Protein AF-A0A938SVJ6-F1 (afdb_monomer)

Foldseek 3Di:
DFDAFPQPRPHTFDDKDWDQDPVGIDITGHQLVSCVVVPNDNCVRVVPPPPVVVVLVVLVVVVVVVDPCDDFQAQPPPRQTVVNCSVVVDDDDPSSCVSCVVVVQSSCCSVVVHPDDPDDDWPCRVVLVVLVVVLVVLVVVLVVCVVVVVVVVNVVSVVVSVVSVVVNVVSVVPTD

Nearest PDB structures (foldseek):
  8wtc-assembly2_D  TM=4.624E-01  e=1.403E-06  Bacillus subtilis subsp. subtilis str. 168

Secondary structure (DSSP, 8-state):
--PBPTTTSSSB--EEEEEEETTEEEEEEE-HHHHHHTT--HHHHTT----HHHHHHHHHHHHHTT-------B-TTT--BHHHHHHH----SHHHHHHTHHHHHHHHHHHHSSSS--S---TTHHHHHHHHHHHHHHHHHHHHHHHTT-HHHHHHHHHHHHHHHHHHHHHHHS--

Solvent-accessible surface area (backbone atoms only — not comparable to full-atom values): 10546 Å² total; per-residue (Å²): 133,88,55,60,6,74,74,75,72,78,48,63,40,74,46,79,48,73,51,75,56,102,88,46,80,49,72,49,41,22,23,59,68,54,36,39,76,72,67,44,58,60,58,76,63,68,68,53,72,76,56,61,66,64,54,46,54,55,52,52,54,63,53,53,78,72,51,73,86,70,70,86,57,50,25,92,90,76,61,54,35,58,66,54,29,69,74,68,72,51,81,89,52,81,62,35,60,65,70,41,38,72,63,50,50,55,53,39,26,71,75,68,76,38,90,64,91,84,69,94,70,64,93,55,48,67,60,48,52,52,39,53,53,50,43,52,55,41,53,54,50,30,54,50,24,53,74,68,68,36,54,70,58,25,50,55,38,50,53,53,38,52,54,44,52,51,55,44,52,61,57,64,74,72,72,130

Mean predicted aligned error: 14.33 Å

Radius of gyration: 25.49 Å; Cα contacts (8 Å, |Δi|>4): 161; chains: 1; bounding box: 59×53×58 Å

pLDDT: mean 84.44, std 12.8, range [38.5, 98.12]

Sequence (176 aa):
MREICEGCGAREASLRFTEVDGRGRRSALLCADCGIARGVPSAELRGERLDTRALWSEIVRRLADDRQADEALACPDCGLTFADFEASRRLGCPRCYQTFMGDMTRLLREYHGGDSHRGKMPRNFGRRIDLRRRIVGVKERIQLAVGEERFEEAARLRDEMRDLEQALARLAEGGE

Structure (mmCIF, N/CA/C/O backbone):
data_AF-A0A938SVJ6-F1
#
_entry.id   AF-A0A938SVJ6-F1
#
loop_
_atom_site.group_PDB
_atom_site.id
_atom_site.type_symbol
_atom_site.label_atom_id
_atom_site.label_alt_id
_atom_site.label_comp_id
_atom_site.label_asym_id
_atom_site.label_entity_id
_atom_site.label_seq_id
_atom_site.pdbx_PDB_ins_code
_atom_site.Cartn_x
_atom_site.Cartn_y
_atom_site.Cartn_z
_atom_site.occupancy
_atom_site.B_iso_or_equiv
_atom_site.auth_seq_id
_atom_site.auth_comp_id
_atom_site.auth_asym_id
_atom_site.auth_atom_id
_atom_site.pdbx_PDB_model_num
ATOM 1 N N . MET A 1 1 ? 22.511 29.490 -13.294 1.00 52.59 1 MET A N 1
ATOM 2 C CA . MET A 1 1 ? 23.822 29.168 -13.893 1.00 52.59 1 MET A CA 1
ATOM 3 C C . MET A 1 1 ? 23.605 27.902 -14.705 1.00 52.59 1 MET A C 1
ATOM 5 O O . MET A 1 1 ? 23.151 26.934 -14.116 1.00 52.59 1 MET A O 1
ATOM 9 N N . ARG A 1 2 ? 23.741 27.946 -16.037 1.00 63.84 2 ARG A N 1
ATOM 10 C CA . ARG A 1 2 ? 23.524 26.761 -16.887 1.00 63.84 2 ARG A CA 1
ATOM 11 C C . ARG A 1 2 ? 24.795 25.922 -16.846 1.00 63.84 2 ARG A C 1
ATOM 13 O O . ARG A 1 2 ? 25.838 26.397 -17.288 1.00 63.84 2 ARG A O 1
ATOM 20 N N . GLU A 1 3 ? 24.730 24.743 -16.241 1.00 85.56 3 GLU A N 1
ATOM 21 C CA . GLU A 1 3 ? 25.879 23.840 -16.150 1.00 85.56 3 GLU A CA 1
ATOM 22 C C . GLU A 1 3 ? 26.056 23.122 -17.496 1.00 85.56 3 GLU A C 1
ATOM 24 O O . GLU A 1 3 ? 25.100 22.595 -18.063 1.00 85.56 3 GLU A O 1
ATOM 29 N N . ILE A 1 4 ? 27.269 23.142 -18.051 1.00 94.69 4 ILE A N 1
ATOM 30 C CA . ILE A 1 4 ? 27.583 22.507 -19.338 1.00 94.69 4 ILE A CA 1
ATOM 31 C C . ILE A 1 4 ? 27.920 21.031 -19.111 1.00 94.69 4 ILE A C 1
ATOM 33 O O . ILE A 1 4 ? 28.561 20.666 -18.131 1.00 94.69 4 ILE A O 1
ATOM 37 N N . CYS A 1 5 ? 27.496 20.175 -20.037 1.00 94.19 5 CYS A N 1
ATOM 38 C CA . CYS A 1 5 ? 27.769 18.745 -20.023 1.00 94.19 5 CYS A CA 1
ATOM 39 C C . CYS A 1 5 ? 29.280 18.455 -20.055 1.00 94.19 5 CYS A C 1
ATOM 41 O O . CYS A 1 5 ? 29.942 18.716 -21.057 1.00 94.19 5 CYS A O 1
ATOM 43 N N . GLU A 1 6 ? 29.796 17.768 -19.039 1.00 94.06 6 GLU A N 1
ATOM 44 C CA . GLU A 1 6 ? 31.209 17.380 -18.900 1.00 94.06 6 GLU A CA 1
ATOM 45 C C . GLU A 1 6 ? 31.631 16.263 -19.872 1.00 94.06 6 GLU A C 1
ATOM 47 O O . GLU A 1 6 ? 32.814 16.004 -20.066 1.00 94.06 6 GLU A O 1
ATOM 52 N N . GLY A 1 7 ? 30.668 15.586 -20.509 1.00 90.75 7 GLY A N 1
ATOM 53 C CA . GLY A 1 7 ? 30.937 14.572 -21.533 1.00 90.75 7 GLY A CA 1
ATOM 54 C C . GLY A 1 7 ? 31.259 15.131 -22.923 1.00 90.75 7 GLY A C 1
ATOM 55 O O . GLY A 1 7 ? 32.115 14.578 -23.605 1.00 90.75 7 GLY A O 1
ATOM 56 N N . CYS A 1 8 ? 30.572 16.193 -23.361 1.00 93.19 8 CYS A N 1
ATOM 57 C CA . CYS A 1 8 ? 30.723 16.758 -24.709 1.00 93.19 8 CYS A CA 1
ATOM 58 C C . CYS A 1 8 ? 31.155 18.228 -24.732 1.00 93.19 8 CYS A C 1
ATOM 60 O O . CYS A 1 8 ? 31.493 18.727 -25.799 1.00 93.19 8 CYS A O 1
ATOM 62 N N . GLY A 1 9 ? 31.087 18.942 -23.605 1.00 90.88 9 GLY A N 1
ATOM 63 C CA . GLY A 1 9 ? 31.461 20.354 -23.489 1.00 90.88 9 GLY A CA 1
ATOM 64 C C . GLY A 1 9 ? 30.585 21.343 -24.270 1.00 90.88 9 GLY A C 1
ATOM 65 O O . GLY A 1 9 ? 30.876 22.532 -24.256 1.00 90.88 9 GLY A O 1
ATOM 66 N N . ALA A 1 10 ? 29.536 20.880 -24.959 1.00 90.81 10 ALA A N 1
ATOM 67 C CA . ALA A 1 10 ? 28.789 21.693 -25.925 1.00 90.81 10 ALA A CA 1
ATOM 68 C C . ALA A 1 10 ? 27.312 21.913 -25.563 1.00 90.81 10 ALA A C 1
ATOM 70 O O . ALA A 1 10 ? 26.736 22.939 -25.915 1.00 90.81 10 ALA A O 1
ATOM 71 N N . ARG A 1 11 ? 26.677 20.947 -24.887 1.00 91.88 11 ARG A N 1
ATOM 72 C CA . ARG A 1 11 ? 25.249 20.988 -24.524 1.00 91.88 11 ARG A CA 1
ATOM 73 C C . ARG A 1 11 ? 25.068 21.282 -23.040 1.00 91.88 11 ARG A C 1
ATOM 75 O O . ARG A 1 11 ? 25.944 20.970 -22.240 1.00 91.88 11 ARG A O 1
ATOM 82 N N . GLU A 1 12 ? 23.917 21.832 -22.674 1.00 92.31 12 GLU A N 1
ATOM 83 C CA . GLU A 1 12 ? 23.518 21.989 -21.273 1.00 92.31 12 GLU A CA 1
ATOM 84 C C . GLU A 1 12 ? 23.330 20.611 -20.615 1.00 92.31 12 GLU A C 1
ATOM 86 O O . GLU A 1 12 ? 22.825 19.668 -21.235 1.00 92.31 12 GLU A O 1
ATOM 91 N N . ALA A 1 13 ? 23.803 20.470 -19.378 1.00 91.06 13 ALA A N 1
ATOM 92 C CA . ALA A 1 13 ? 23.642 19.253 -18.601 1.00 91.06 13 ALA A CA 1
ATOM 93 C C . ALA A 1 13 ? 22.184 19.103 -18.150 1.00 91.06 13 ALA A C 1
ATOM 95 O O . ALA A 1 13 ? 21.571 20.044 -17.654 1.00 91.06 13 ALA A O 1
ATOM 96 N N . SER A 1 14 ? 21.636 17.899 -18.306 1.00 87.88 14 SER A N 1
ATOM 97 C CA . SER A 1 14 ? 20.252 17.570 -17.942 1.00 87.88 14 SER A CA 1
ATOM 98 C C . SER A 1 14 ? 20.161 16.516 -16.839 1.00 87.88 14 SER A C 1
ATOM 100 O O . SER A 1 14 ? 19.088 16.303 -16.284 1.00 87.88 14 SER A O 1
ATOM 102 N N . LEU A 1 15 ? 21.268 15.835 -16.527 1.00 86.94 15 LEU A N 1
ATOM 103 C CA . LEU A 1 15 ? 21.326 14.787 -15.515 1.00 86.94 15 LEU A CA 1
ATOM 104 C C . LEU A 1 15 ? 22.667 14.796 -14.765 1.00 86.94 15 LEU A C 1
ATOM 106 O O . LEU A 1 15 ? 23.705 15.183 -15.306 1.00 86.94 15 LEU A O 1
ATOM 110 N N . ARG A 1 16 ? 22.659 14.289 -13.528 1.00 89.38 16 ARG A N 1
ATOM 111 C CA . ARG A 1 16 ? 23.872 13.944 -12.776 1.00 89.38 16 ARG A CA 1
ATOM 112 C C . ARG A 1 16 ? 24.084 12.436 -12.849 1.00 89.38 16 ARG A C 1
ATOM 114 O O . ARG A 1 16 ? 23.312 11.673 -12.278 1.00 89.38 16 ARG A O 1
ATOM 121 N N . PHE A 1 17 ? 25.143 12.010 -13.520 1.00 88.62 17 PHE A N 1
ATOM 122 C CA . PHE A 1 17 ? 25.545 10.612 -13.615 1.00 88.62 17 PHE A CA 1
ATOM 123 C C . PHE A 1 17 ? 26.501 10.270 -12.474 1.00 88.62 17 PHE A C 1
ATOM 125 O O . PHE A 1 17 ? 27.426 11.027 -12.195 1.00 88.62 17 PHE A O 1
ATOM 132 N N . THR A 1 18 ? 26.278 9.150 -11.790 1.00 89.38 18 THR A N 1
ATOM 133 C CA . THR A 1 18 ? 27.172 8.656 -10.736 1.00 89.38 18 THR A CA 1
ATOM 134 C C . THR A 1 18 ? 27.587 7.231 -11.057 1.00 89.38 18 THR A C 1
ATOM 136 O O . THR A 1 18 ? 26.743 6.343 -11.093 1.00 89.38 18 THR A O 1
ATOM 139 N N . GLU A 1 19 ? 28.888 7.008 -11.192 1.00 85.38 19 GLU A N 1
ATOM 140 C CA . GLU A 1 19 ? 29.483 5.684 -11.308 1.00 85.38 19 GLU A CA 1
ATOM 141 C C . GLU A 1 19 ? 30.029 5.257 -9.939 1.00 85.38 19 GLU A C 1
ATOM 143 O O . GLU A 1 19 ? 30.757 6.011 -9.285 1.00 85.38 19 GLU A O 1
ATOM 148 N N . VAL A 1 20 ? 29.637 4.067 -9.484 1.00 87.81 20 VAL A N 1
ATOM 149 C CA . VAL A 1 20 ? 30.152 3.447 -8.259 1.00 87.81 20 VAL A CA 1
ATOM 150 C C . VAL A 1 20 ? 30.880 2.180 -8.674 1.00 87.81 20 VAL A C 1
ATOM 152 O O . VAL A 1 20 ? 30.248 1.211 -9.085 1.00 87.81 20 VAL A O 1
ATOM 155 N N . ASP A 1 21 ? 32.204 2.201 -8.579 1.00 81.38 21 ASP A N 1
ATOM 156 C CA . ASP A 1 21 ? 33.049 1.029 -8.783 1.00 81.38 21 ASP A CA 1
ATOM 157 C C . ASP A 1 21 ? 33.708 0.618 -7.454 1.00 81.38 21 ASP A C 1
ATOM 159 O O . ASP A 1 21 ? 33.564 1.286 -6.426 1.00 81.38 21 ASP A O 1
ATOM 163 N N . GLY A 1 22 ? 34.448 -0.494 -7.451 1.00 71.00 22 GLY A N 1
ATOM 164 C CA . GLY A 1 22 ? 35.166 -0.966 -6.260 1.00 71.00 22 GLY A CA 1
ATOM 165 C C . GLY A 1 22 ? 36.247 -0.005 -5.733 1.00 71.00 22 GLY A C 1
ATOM 166 O O . GLY A 1 22 ? 36.863 -0.307 -4.715 1.00 71.00 22 GLY A O 1
ATOM 167 N N . ARG A 1 23 ? 36.504 1.125 -6.409 1.00 71.69 23 ARG A N 1
ATOM 168 C CA . ARG A 1 23 ? 37.509 2.139 -6.052 1.00 71.69 23 ARG A CA 1
ATOM 169 C C . ARG A 1 23 ? 36.885 3.451 -5.571 1.00 71.69 23 ARG A C 1
ATOM 171 O O . ARG A 1 23 ? 37.617 4.305 -5.074 1.00 71.69 23 ARG A O 1
ATOM 178 N N . GLY A 1 24 ? 35.567 3.624 -5.677 1.00 80.75 24 GLY A N 1
ATOM 179 C CA . GLY A 1 24 ? 34.856 4.768 -5.114 1.00 80.75 24 GLY A CA 1
ATOM 180 C C . GLY A 1 24 ? 33.686 5.259 -5.962 1.00 80.75 24 GLY A C 1
ATOM 181 O O . GLY A 1 24 ? 33.250 4.628 -6.922 1.00 80.75 24 GLY A O 1
ATOM 182 N N . ARG A 1 25 ? 33.150 6.420 -5.571 1.00 88.12 25 ARG A N 1
ATOM 183 C CA . ARG A 1 25 ? 32.019 7.078 -6.234 1.00 88.12 25 ARG A CA 1
ATOM 184 C C . ARG A 1 25 ? 32.517 8.277 -7.035 1.00 88.12 25 ARG A C 1
ATOM 186 O O . ARG A 1 25 ? 33.013 9.235 -6.447 1.00 88.12 25 ARG A O 1
ATOM 193 N N . ARG A 1 26 ? 32.335 8.261 -8.356 1.00 87.31 26 ARG A N 1
ATOM 194 C CA . ARG A 1 26 ? 32.613 9.402 -9.246 1.00 87.31 26 ARG A CA 1
ATOM 195 C C . ARG A 1 26 ? 31.303 9.934 -9.805 1.00 87.31 26 ARG A C 1
ATOM 197 O O . ARG A 1 26 ? 30.438 9.148 -10.177 1.00 87.31 26 ARG A O 1
ATOM 204 N N . SER A 1 27 ? 31.134 11.253 -9.855 1.00 90.44 27 SER A N 1
ATOM 205 C CA . SER A 1 27 ? 29.940 11.861 -10.455 1.00 90.44 27 SER A CA 1
ATOM 206 C C . SER A 1 27 ? 30.300 12.892 -11.514 1.00 90.44 27 SER A C 1
ATOM 208 O O . SER A 1 27 ? 31.341 13.531 -11.399 1.00 90.44 27 SER A O 1
ATOM 210 N N . ALA A 1 28 ? 29.447 13.005 -12.532 1.00 91.19 28 ALA A N 1
ATOM 211 C CA . ALA A 1 28 ? 29.587 13.929 -13.649 1.00 91.19 28 ALA A CA 1
ATOM 212 C C . ALA A 1 28 ? 28.222 14.497 -14.073 1.00 91.19 28 ALA A C 1
ATOM 214 O O . ALA A 1 28 ? 27.193 13.829 -13.939 1.00 91.19 28 ALA A O 1
ATOM 215 N N . LEU A 1 29 ? 28.204 15.712 -14.607 1.00 93.50 29 LEU A N 1
ATOM 216 C CA . LEU A 1 29 ? 27.034 16.372 -15.182 1.00 93.50 29 LEU A CA 1
ATOM 217 C C . LEU A 1 29 ? 26.986 16.114 -16.687 1.00 93.50 29 LEU A C 1
ATOM 219 O O . LEU A 1 29 ? 27.896 16.494 -17.421 1.00 93.50 29 LEU A O 1
ATOM 223 N N . LEU A 1 30 ? 25.930 15.457 -17.167 1.00 92.50 30 LEU A N 1
ATOM 224 C CA . LEU A 1 30 ? 25.820 15.021 -18.560 1.00 92.50 30 LEU A CA 1
ATOM 225 C C . LEU A 1 30 ? 24.532 15.532 -19.215 1.00 92.50 30 LEU A C 1
ATOM 227 O O . LEU A 1 30 ? 23.505 15.714 -18.566 1.00 92.50 30 LEU A O 1
ATOM 231 N N . CYS A 1 31 ? 24.579 15.737 -20.530 1.00 91.94 31 CYS A N 1
ATOM 232 C CA . CYS A 1 31 ? 23.380 15.854 -21.360 1.00 91.94 31 CYS A CA 1
ATOM 233 C C . CYS A 1 31 ? 22.783 14.463 -21.632 1.00 91.94 31 CYS A C 1
ATOM 235 O O . CYS A 1 31 ? 23.490 13.457 -21.513 1.00 91.94 31 CYS A O 1
ATOM 237 N N . ALA A 1 32 ? 21.516 14.408 -22.052 1.00 88.44 32 ALA A N 1
ATOM 238 C CA . ALA A 1 32 ? 20.808 13.160 -22.347 1.00 88.44 32 ALA A CA 1
ATOM 239 C C . ALA A 1 32 ? 21.605 12.214 -23.270 1.00 88.44 32 ALA A C 1
ATOM 241 O O . ALA A 1 32 ? 21.805 11.054 -22.919 1.00 88.44 32 ALA A O 1
ATOM 242 N N . ASP A 1 33 ? 22.160 12.709 -24.382 1.00 89.38 33 ASP A N 1
ATOM 243 C CA . ASP A 1 33 ? 22.928 11.876 -25.325 1.00 89.38 33 ASP A CA 1
ATOM 244 C C . ASP A 1 33 ? 24.176 11.255 -24.686 1.00 89.38 33 ASP A C 1
ATOM 246 O O . ASP A 1 33 ? 24.479 10.081 -24.889 1.00 89.38 33 ASP A O 1
ATOM 250 N N . CYS A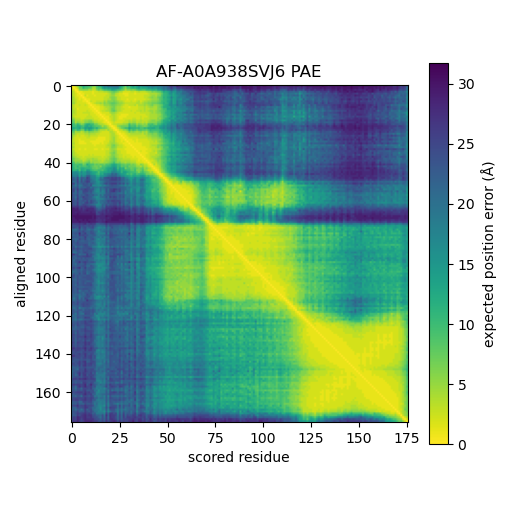 1 34 ? 24.905 12.039 -23.884 1.00 91.31 34 CYS A N 1
ATOM 251 C CA . CYS A 1 34 ? 26.093 11.553 -23.186 1.00 91.31 34 CYS A CA 1
ATOM 252 C C . CYS A 1 34 ? 25.738 10.583 -22.054 1.00 91.31 34 CYS A C 1
ATOM 254 O O . CYS A 1 34 ? 26.543 9.706 -21.747 1.00 91.31 34 CYS A O 1
ATOM 256 N N . GLY A 1 35 ? 24.557 10.728 -21.444 1.00 89.69 35 GLY A N 1
ATOM 257 C CA . GLY A 1 35 ? 24.004 9.749 -20.510 1.00 89.69 35 GLY A CA 1
ATOM 258 C C . GLY A 1 35 ? 23.696 8.421 -21.205 1.00 89.69 35 GLY A C 1
ATOM 259 O O . GLY A 1 35 ? 24.151 7.378 -20.742 1.00 89.69 35 GLY A O 1
ATOM 260 N N . ILE A 1 36 ? 23.018 8.458 -22.358 1.00 87.31 36 ILE A N 1
ATOM 261 C CA . ILE A 1 36 ? 22.694 7.262 -23.157 1.00 87.31 36 ILE A CA 1
ATOM 262 C C . ILE A 1 36 ? 23.967 6.544 -23.611 1.00 87.31 36 ILE A C 1
ATOM 264 O O . ILE A 1 36 ? 24.083 5.332 -23.449 1.00 87.31 36 ILE A O 1
ATOM 268 N N . ALA A 1 37 ? 24.958 7.287 -24.112 1.00 87.75 37 ALA A N 1
ATOM 269 C CA . ALA A 1 37 ? 26.248 6.721 -24.511 1.00 87.75 37 ALA A CA 1
ATOM 270 C C . ALA A 1 37 ? 27.000 6.050 -23.345 1.00 87.75 37 ALA A C 1
ATOM 272 O O . ALA A 1 37 ? 27.804 5.149 -23.568 1.00 87.75 37 ALA A O 1
ATOM 273 N N . ARG A 1 38 ? 26.728 6.466 -22.100 1.00 85.56 38 ARG A N 1
ATOM 274 C CA . ARG A 1 38 ? 27.253 5.860 -20.866 1.00 85.56 38 ARG A CA 1
ATOM 275 C C . ARG A 1 38 ? 26.338 4.784 -20.267 1.00 85.56 38 ARG A C 1
ATOM 277 O O . ARG A 1 38 ? 26.568 4.353 -19.142 1.00 85.56 38 ARG A O 1
ATOM 284 N N . GLY A 1 39 ? 25.331 4.333 -21.014 1.00 82.25 39 GLY A N 1
ATOM 285 C CA . GLY A 1 39 ? 24.468 3.215 -20.638 1.00 82.25 39 GLY A CA 1
ATOM 286 C C . GLY A 1 39 ? 23.236 3.594 -19.819 1.00 82.25 39 GLY A C 1
ATOM 287 O O . GLY A 1 39 ? 22.549 2.698 -19.336 1.00 82.25 39 GLY A O 1
ATOM 288 N N . VAL A 1 40 ? 22.919 4.885 -19.665 1.00 80.12 40 VAL A N 1
ATOM 289 C CA . VAL A 1 40 ? 21.643 5.283 -19.056 1.00 80.12 40 VAL A CA 1
ATOM 290 C C . VAL A 1 40 ? 20.503 4.966 -20.036 1.00 80.12 40 VAL A C 1
ATOM 292 O O . VAL A 1 40 ? 20.540 5.442 -21.177 1.00 80.12 40 VAL A O 1
ATOM 295 N N . PRO A 1 41 ? 19.479 4.188 -19.637 1.00 77.06 41 PRO A N 1
ATOM 296 C CA . PRO A 1 41 ? 18.368 3.853 -20.517 1.00 77.06 41 PRO A CA 1
ATOM 297 C C . PRO A 1 41 ? 17.675 5.105 -21.061 1.00 77.06 41 PRO A C 1
ATOM 299 O O . PRO A 1 41 ? 17.282 6.001 -20.316 1.00 77.06 41 PRO A O 1
ATOM 302 N N . SER A 1 42 ? 17.476 5.160 -22.380 1.00 68.88 42 SER A N 1
ATOM 303 C CA . SER A 1 42 ? 16.894 6.345 -23.026 1.00 68.88 42 SER A CA 1
ATOM 304 C C . SER A 1 42 ? 15.477 6.691 -22.540 1.00 68.88 42 SER A C 1
ATOM 306 O O . SER A 1 42 ? 15.119 7.868 -22.524 1.00 68.88 42 SER A O 1
ATOM 308 N N . ALA A 1 43 ? 14.717 5.695 -22.069 1.00 64.12 43 ALA A N 1
ATOM 309 C CA . ALA A 1 43 ? 13.395 5.871 -21.468 1.00 64.12 43 ALA A CA 1
ATOM 310 C C . ALA A 1 43 ? 13.437 6.712 -20.177 1.00 64.12 43 ALA A C 1
ATOM 312 O O . ALA A 1 43 ? 12.553 7.532 -19.945 1.00 64.12 43 ALA A O 1
ATOM 313 N N . GLU A 1 44 ? 14.492 6.571 -19.368 1.00 60.12 44 GLU A N 1
ATOM 314 C CA . GLU A 1 44 ? 14.669 7.348 -18.134 1.00 60.12 44 GLU A CA 1
ATOM 315 C C . GLU A 1 44 ? 15.043 8.810 -18.422 1.00 60.12 44 GLU A C 1
ATOM 317 O O . GLU A 1 44 ? 14.733 9.701 -17.635 1.00 60.12 44 GLU A O 1
ATOM 322 N N .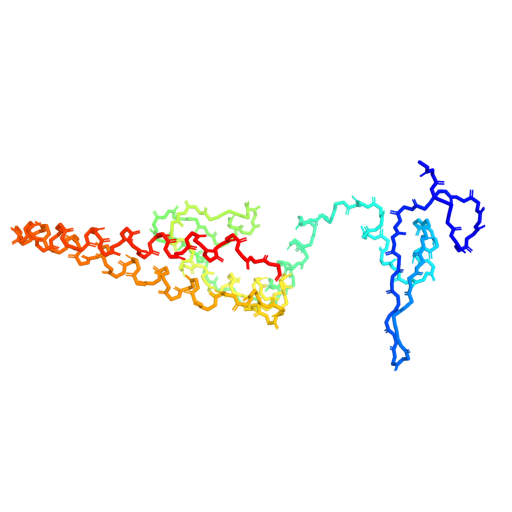 LEU A 1 45 ? 15.685 9.072 -19.567 1.00 63.03 45 LEU A N 1
ATOM 323 C CA . LEU A 1 45 ? 16.234 10.387 -19.916 1.00 63.03 45 LEU A CA 1
ATOM 324 C C . LEU A 1 45 ? 15.329 11.238 -20.795 1.00 63.03 45 LEU A C 1
ATOM 326 O O . LEU A 1 45 ? 15.368 12.463 -20.699 1.00 63.03 45 LEU A O 1
ATOM 330 N N . ARG A 1 46 ? 14.515 10.613 -21.649 1.00 59.34 46 ARG A N 1
ATOM 331 C CA . ARG A 1 46 ? 13.573 11.337 -22.512 1.00 59.34 46 ARG A CA 1
ATOM 332 C C . ARG A 1 46 ? 12.276 11.715 -21.805 1.00 59.34 46 ARG A C 1
ATOM 334 O O . ARG A 1 46 ? 11.427 12.359 -22.414 1.00 59.34 46 ARG A O 1
ATOM 341 N N . GLY A 1 47 ? 12.110 11.326 -20.536 1.00 54.97 47 GLY A N 1
ATOM 342 C CA . GLY A 1 47 ? 10.851 11.518 -19.816 1.00 54.97 47 GLY A CA 1
ATOM 343 C C . GLY A 1 47 ? 9.671 10.878 -20.550 1.00 54.97 47 GLY A C 1
ATOM 344 O O . GLY A 1 47 ? 8.525 11.283 -20.346 1.00 54.97 47 GLY A O 1
ATOM 345 N N . GLU A 1 48 ? 9.955 9.912 -21.432 1.00 54.31 48 GLU A N 1
ATOM 346 C CA . GLU A 1 48 ? 8.946 9.118 -22.106 1.00 54.31 48 GLU A CA 1
ATOM 347 C C . GLU A 1 48 ? 8.197 8.402 -20.995 1.00 54.31 48 GLU A C 1
ATOM 349 O O . GLU A 1 48 ? 8.742 7.554 -20.286 1.00 54.31 48 GLU A O 1
ATOM 354 N N . ARG A 1 49 ? 6.951 8.827 -20.771 1.00 52.94 49 ARG A N 1
ATOM 355 C CA . ARG A 1 49 ? 6.059 8.142 -19.847 1.00 52.94 49 ARG A CA 1
ATOM 356 C C . ARG A 1 49 ? 6.046 6.689 -20.285 1.00 52.94 49 ARG A C 1
ATOM 358 O O . ARG A 1 49 ? 5.581 6.404 -21.386 1.00 52.94 49 ARG A O 1
ATOM 365 N N . LEU A 1 50 ? 6.566 5.804 -19.435 1.00 59.09 50 LEU A N 1
ATOM 366 C CA . LEU A 1 50 ? 6.387 4.370 -19.599 1.00 59.09 50 LEU A CA 1
ATOM 367 C C . LEU A 1 50 ? 4.906 4.154 -19.891 1.00 59.09 50 LEU A C 1
ATOM 369 O O . LEU A 1 50 ? 4.059 4.535 -19.074 1.00 59.09 50 LEU A O 1
ATOM 373 N N . ASP A 1 51 ? 4.593 3.618 -21.069 1.00 70.88 51 ASP A N 1
ATOM 374 C CA . ASP A 1 51 ? 3.218 3.281 -21.384 1.00 70.88 51 ASP A CA 1
ATOM 375 C C . ASP A 1 51 ? 2.859 2.036 -20.575 1.00 70.88 51 ASP A C 1
ATOM 377 O O . ASP A 1 51 ? 2.995 0.891 -21.009 1.00 70.88 51 ASP A O 1
ATOM 381 N N . THR A 1 52 ? 2.423 2.278 -19.342 1.00 72.00 52 THR A N 1
ATOM 382 C CA . THR A 1 52 ? 1.992 1.242 -18.408 1.00 72.00 52 THR A CA 1
ATOM 383 C C . THR A 1 52 ? 0.841 0.422 -18.979 1.00 72.00 52 THR A C 1
ATOM 385 O O . THR A 1 52 ? 0.647 -0.715 -18.559 1.00 72.00 52 THR A O 1
ATOM 388 N N . ARG A 1 53 ? 0.099 0.948 -19.968 1.00 72.25 53 ARG A N 1
ATOM 389 C CA . ARG A 1 53 ? -0.922 0.192 -20.695 1.00 72.25 53 ARG A CA 1
ATOM 390 C C . ARG A 1 53 ? -0.286 -0.833 -21.630 1.00 72.25 53 ARG A C 1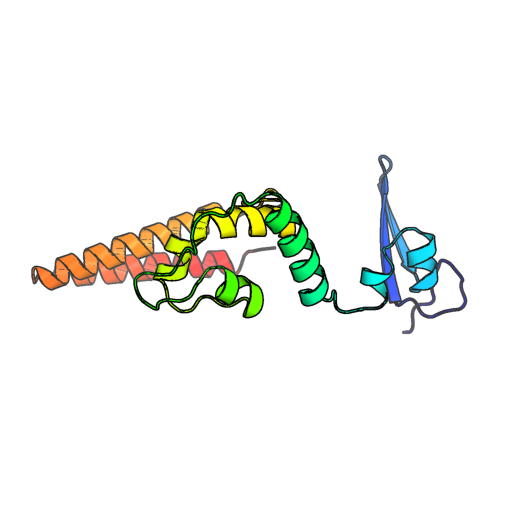
ATOM 392 O O . ARG A 1 53 ? -0.713 -1.981 -21.594 1.00 72.25 53 ARG A O 1
ATOM 399 N N . ALA A 1 54 ? 0.714 -0.440 -22.418 1.00 75.75 54 ALA A N 1
ATOM 400 C CA . ALA A 1 54 ? 1.431 -1.353 -23.310 1.00 75.75 54 ALA A CA 1
ATOM 401 C C . ALA A 1 54 ? 2.178 -2.447 -22.524 1.00 75.75 54 ALA A C 1
ATOM 403 O O . ALA A 1 54 ? 2.104 -3.628 -22.869 1.00 75.75 54 ALA A O 1
ATOM 404 N N . LEU A 1 55 ? 2.823 -2.068 -21.416 1.00 77.56 55 LEU A N 1
ATOM 405 C CA . LEU A 1 55 ? 3.485 -3.013 -20.511 1.00 77.56 55 LEU A CA 1
ATOM 406 C C . LEU A 1 55 ? 2.489 -4.006 -19.900 1.00 77.56 55 LEU A C 1
ATOM 408 O O . LEU A 1 55 ? 2.730 -5.210 -19.920 1.00 77.56 55 LEU A O 1
ATOM 412 N N . TRP A 1 56 ? 1.344 -3.516 -19.415 1.00 78.25 56 TRP A N 1
ATOM 413 C CA . TRP A 1 56 ? 0.284 -4.369 -18.877 1.00 78.25 56 TRP A CA 1
ATOM 414 C C . TRP A 1 56 ? -0.254 -5.352 -19.917 1.00 78.25 56 TRP A C 1
ATOM 416 O O . TRP A 1 56 ? -0.402 -6.530 -19.611 1.00 78.25 56 TRP A O 1
ATOM 426 N N . SER A 1 57 ? -0.515 -4.897 -21.149 1.00 80.50 57 SER A N 1
ATOM 427 C CA . SER A 1 57 ? -1.035 -5.779 -22.200 1.00 80.50 57 SER A CA 1
ATOM 428 C C . SER A 1 57 ? -0.071 -6.907 -22.561 1.00 80.50 57 SER A C 1
ATOM 430 O O . SER A 1 57 ? -0.516 -8.031 -22.765 1.00 80.50 57 SER A O 1
ATOM 432 N N . GLU A 1 58 ? 1.238 -6.640 -22.597 1.00 81.81 58 GLU A N 1
ATOM 433 C CA . GLU A 1 58 ? 2.235 -7.683 -22.866 1.00 81.81 58 GLU A CA 1
ATOM 434 C C . GLU A 1 58 ? 2.335 -8.684 -21.706 1.00 81.81 58 GLU A C 1
ATOM 436 O O . GLU A 1 58 ? 2.447 -9.886 -21.935 1.00 81.81 58 GLU A O 1
ATOM 441 N N . ILE A 1 59 ? 2.232 -8.210 -20.462 1.00 80.44 59 ILE A N 1
ATOM 442 C CA . ILE A 1 59 ? 2.238 -9.059 -19.264 1.00 80.44 59 ILE A CA 1
ATOM 443 C C . ILE A 1 59 ? 1.004 -9.967 -19.217 1.00 80.44 59 ILE A C 1
ATOM 445 O O . ILE A 1 59 ? 1.138 -11.175 -19.030 1.00 80.44 59 ILE A O 1
ATOM 449 N N . VAL A 1 60 ? -0.188 -9.407 -19.438 1.00 79.00 60 VAL A N 1
ATOM 450 C CA . VAL A 1 60 ? -1.439 -10.178 -19.506 1.00 79.00 60 VAL A CA 1
ATOM 451 C C . VAL A 1 60 ? -1.361 -11.229 -20.611 1.00 79.00 60 VAL A C 1
ATOM 453 O O . VAL A 1 60 ? -1.678 -12.388 -20.368 1.00 79.00 60 VAL A O 1
ATOM 456 N N . ARG A 1 61 ? -0.859 -10.865 -21.800 1.00 79.06 61 ARG A N 1
ATOM 457 C CA . ARG A 1 61 ? -0.698 -11.799 -22.924 1.00 79.06 61 ARG A CA 1
ATOM 458 C C . ARG A 1 61 ? 0.186 -12.998 -22.562 1.00 79.06 61 ARG A C 1
ATOM 460 O O . ARG A 1 61 ? -0.171 -14.124 -22.881 1.00 79.06 61 ARG A O 1
ATOM 467 N N . ARG A 1 62 ? 1.314 -12.771 -21.880 1.00 77.62 62 ARG A N 1
ATOM 468 C CA . ARG A 1 62 ? 2.224 -13.848 -21.442 1.00 77.62 62 ARG A CA 1
ATOM 469 C C . ARG A 1 62 ? 1.596 -14.782 -20.416 1.00 77.62 62 ARG A C 1
ATOM 471 O O . ARG A 1 62 ? 1.882 -15.971 -20.429 1.00 77.62 62 ARG A O 1
ATOM 478 N N . LEU A 1 63 ? 0.763 -14.245 -19.528 1.00 73.56 63 LEU A N 1
ATOM 479 C CA . LEU A 1 63 ? 0.083 -15.038 -18.505 1.00 73.56 63 LEU A CA 1
ATOM 480 C C . LEU A 1 63 ? -1.137 -15.779 -19.061 1.00 73.56 63 LEU A C 1
ATOM 482 O O . LEU A 1 63 ? -1.465 -16.847 -18.556 1.00 73.56 63 LEU A O 1
ATOM 486 N N . ALA A 1 64 ? -1.784 -15.248 -20.102 1.00 68.50 64 ALA A N 1
ATOM 487 C CA . ALA A 1 64 ? -2.901 -15.900 -20.779 1.00 68.50 64 ALA A CA 1
ATOM 488 C C . ALA A 1 64 ? -2.486 -17.203 -21.486 1.00 68.50 64 ALA A C 1
ATOM 490 O O . ALA A 1 64 ? -3.255 -18.159 -21.459 1.00 68.50 64 ALA A O 1
ATOM 491 N N . ASP A 1 65 ? -1.266 -17.277 -22.037 1.00 62.09 65 ASP A N 1
ATOM 492 C CA . ASP A 1 65 ? -0.728 -18.501 -22.664 1.00 62.09 65 ASP A CA 1
ATOM 493 C C . ASP A 1 65 ? -0.521 -19.657 -21.656 1.00 62.09 65 ASP A C 1
ATOM 495 O O . ASP A 1 65 ? -0.472 -20.820 -22.054 1.00 62.09 65 ASP A O 1
ATOM 499 N N . ASP A 1 66 ? -0.442 -19.358 -20.353 1.00 58.81 66 ASP A N 1
ATOM 500 C CA . ASP A 1 66 ? -0.238 -20.332 -19.265 1.00 58.81 66 ASP A CA 1
ATOM 501 C C . ASP A 1 66 ? -1.550 -20.695 -18.531 1.00 58.81 66 ASP A C 1
ATOM 503 O O . ASP A 1 66 ? -1.565 -21.508 -17.602 1.00 58.81 66 ASP A O 1
ATOM 507 N N . ARG A 1 67 ? -2.686 -20.102 -18.934 1.00 59.78 67 ARG A N 1
ATOM 508 C CA . ARG A 1 67 ? -4.009 -20.431 -18.387 1.00 59.78 67 ARG A CA 1
ATOM 509 C C . ARG A 1 67 ? -4.611 -21.590 -19.176 1.00 59.78 67 ARG A C 1
ATOM 511 O O . ARG A 1 67 ? -5.157 -21.405 -20.262 1.00 59.78 67 ARG A O 1
ATOM 518 N N . GLN A 1 68 ? -4.615 -22.786 -18.583 1.00 51.56 68 GLN A N 1
ATOM 519 C CA . GLN A 1 68 ? -5.721 -23.706 -18.858 1.00 51.56 68 GLN A CA 1
ATOM 520 C C . GLN A 1 68 ? -7.008 -22.956 -18.517 1.00 51.56 68 GLN A C 1
ATOM 522 O O . GLN A 1 68 ? -7.036 -22.227 -17.528 1.00 51.56 68 GLN A O 1
ATOM 527 N N . ALA A 1 69 ? -8.005 -23.043 -19.395 1.00 48.00 69 ALA A N 1
ATOM 528 C CA . ALA A 1 69 ? -9.252 -22.296 -19.327 1.00 48.00 69 ALA A CA 1
ATOM 529 C C . ALA A 1 69 ? -10.039 -22.629 -18.047 1.00 48.00 69 ALA A C 1
ATOM 531 O O . ALA A 1 69 ? -11.010 -23.377 -18.086 1.00 48.00 69 ALA A O 1
ATOM 532 N N . ASP A 1 70 ? -9.604 -22.087 -16.913 1.00 51.03 70 ASP A N 1
ATOM 533 C CA . ASP A 1 70 ? -10.370 -22.086 -15.683 1.00 51.03 70 ASP A CA 1
ATOM 534 C C . ASP A 1 70 ? -11.592 -21.213 -15.944 1.00 51.03 70 ASP A C 1
ATOM 536 O O . ASP A 1 70 ? -11.487 -20.028 -16.286 1.00 51.03 70 ASP A O 1
ATOM 540 N N . GLU A 1 71 ? -12.743 -21.875 -15.871 1.00 55.19 71 GLU A N 1
ATOM 541 C CA . GLU A 1 71 ? -14.085 -21.348 -16.062 1.00 55.19 71 GLU A CA 1
ATOM 542 C C . GLU A 1 71 ? -14.206 -19.938 -15.488 1.00 55.19 71 GLU A C 1
ATOM 544 O O . GLU A 1 71 ? -13.756 -19.678 -14.374 1.00 55.19 71 GLU A O 1
ATOM 549 N N . ALA A 1 72 ? -14.797 -19.036 -16.280 1.00 66.44 72 ALA A N 1
ATOM 550 C CA . ALA A 1 72 ? -14.881 -17.597 -16.052 1.00 66.44 72 ALA A CA 1
ATOM 551 C C . ALA A 1 72 ? -15.103 -17.231 -14.574 1.00 66.44 72 ALA A C 1
ATOM 553 O O . ALA A 1 72 ? -16.235 -17.117 -14.100 1.00 66.44 72 ALA A O 1
ATOM 554 N N . LEU A 1 73 ? -13.998 -17.033 -13.850 1.00 77.19 73 LEU A N 1
ATOM 555 C CA . LEU A 1 73 ? -14.018 -16.686 -12.442 1.00 77.19 73 LEU A CA 1
ATOM 556 C C . LEU A 1 73 ? -14.687 -15.316 -12.323 1.00 77.19 73 LEU A C 1
ATOM 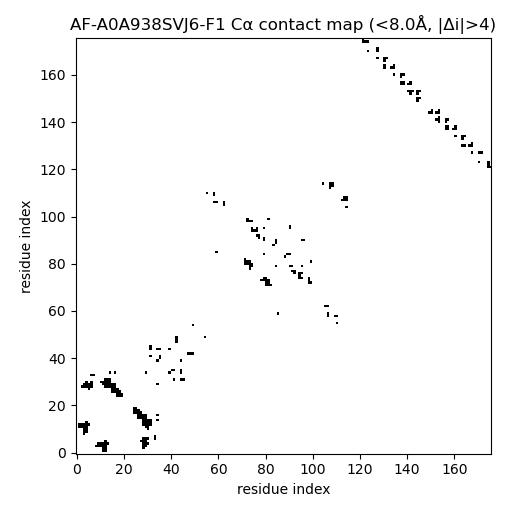558 O O . LEU A 1 73 ? -14.154 -14.305 -12.791 1.00 77.19 73 LEU A O 1
ATOM 562 N N . ALA A 1 74 ? -15.879 -15.304 -11.736 1.00 90.44 74 ALA A N 1
ATOM 563 C CA . ALA A 1 74 ? -16.688 -14.114 -11.535 1.00 90.44 74 ALA A CA 1
ATOM 564 C C . ALA A 1 74 ? -16.794 -13.795 -10.043 1.00 90.44 74 ALA A C 1
ATOM 566 O O . ALA A 1 74 ? -16.883 -14.683 -9.193 1.00 90.44 74 ALA A O 1
ATOM 567 N N . CYS A 1 75 ? -16.785 -12.507 -9.709 1.00 92.06 75 CYS A N 1
ATOM 568 C CA . CYS A 1 75 ? -16.972 -12.063 -8.340 1.00 92.06 75 CYS A CA 1
ATOM 569 C C . CYS A 1 75 ? -18.402 -12.389 -7.878 1.00 92.06 75 CYS A C 1
ATOM 571 O O . CYS A 1 75 ? -19.348 -11.928 -8.515 1.00 92.06 75 CYS A O 1
ATOM 573 N N . PRO A 1 76 ? -18.593 -13.099 -6.751 1.00 93.31 76 PRO A N 1
ATOM 574 C CA . PRO A 1 76 ? -19.931 -13.459 -6.282 1.00 93.31 76 PRO A CA 1
ATOM 575 C C . PRO A 1 76 ? -20.760 -12.244 -5.834 1.00 93.31 76 PRO A C 1
ATOM 577 O O . PRO A 1 76 ? -21.984 -12.312 -5.843 1.00 93.31 76 PRO A O 1
ATOM 580 N N . ASP A 1 77 ? -20.112 -11.129 -5.476 1.00 94.44 77 ASP A N 1
ATOM 581 C CA . ASP A 1 77 ? -20.799 -9.943 -4.949 1.00 94.44 77 ASP A CA 1
ATOM 582 C C . ASP A 1 77 ? -21.227 -8.961 -6.055 1.00 94.44 77 ASP A C 1
ATOM 584 O O . ASP A 1 77 ? -22.236 -8.277 -5.910 1.00 94.44 77 ASP A O 1
ATOM 588 N N . CYS A 1 78 ? -20.458 -8.838 -7.144 1.00 93.81 78 CYS A N 1
ATOM 589 C CA . CYS A 1 78 ? -20.724 -7.841 -8.195 1.00 93.81 78 CYS A CA 1
ATOM 590 C C . CYS A 1 78 ? -20.707 -8.389 -9.627 1.00 93.81 78 CYS A C 1
ATOM 592 O O . CYS A 1 78 ? -20.906 -7.621 -10.564 1.00 93.81 78 CYS A O 1
ATOM 594 N N . GLY A 1 79 ? -20.445 -9.684 -9.814 1.00 91.81 79 GLY A N 1
ATOM 595 C CA . GLY A 1 79 ? -20.441 -10.340 -11.122 1.00 91.81 79 GLY A CA 1
ATOM 596 C C . GLY A 1 79 ? -19.268 -9.982 -12.038 1.00 91.81 79 GLY A C 1
ATOM 597 O O . GLY A 1 79 ? -19.185 -10.547 -13.122 1.00 91.81 79 GLY A O 1
ATOM 598 N N . LEU A 1 80 ? -18.358 -9.086 -11.627 1.00 92.88 80 LEU A N 1
ATOM 599 C CA . LEU A 1 80 ? -17.162 -8.741 -12.405 1.00 92.88 80 LEU A CA 1
ATOM 600 C C . LEU A 1 80 ? -16.382 -10.018 -12.721 1.00 92.88 80 LEU A C 1
ATOM 602 O O . LEU A 1 80 ? -16.114 -10.781 -11.797 1.00 92.88 80 LEU A O 1
ATOM 606 N N . THR A 1 81 ? -16.010 -10.251 -13.975 1.00 90.62 81 THR A N 1
ATOM 607 C CA . THR A 1 81 ? -15.150 -11.384 -14.342 1.00 90.62 81 THR A CA 1
ATOM 608 C C . THR A 1 81 ? -13.679 -10.990 -14.311 1.00 90.62 81 THR A C 1
ATOM 610 O O . THR A 1 81 ? -13.326 -9.806 -14.330 1.00 90.62 81 THR A O 1
ATOM 613 N N . PHE A 1 82 ? -12.785 -11.978 -14.299 1.00 86.06 82 PHE A N 1
ATOM 614 C CA . PHE A 1 82 ? -11.359 -11.684 -14.412 1.00 86.06 82 PHE A CA 1
ATOM 615 C C . PHE A 1 82 ? -10.997 -11.003 -15.747 1.00 86.06 82 PHE A C 1
ATOM 617 O O . PHE A 1 82 ? -10.196 -10.071 -15.758 1.00 86.06 82 PHE A O 1
ATOM 624 N N . ALA A 1 83 ? -11.653 -11.376 -16.851 1.00 84.69 83 ALA A N 1
ATOM 625 C CA . ALA A 1 83 ? -11.471 -10.722 -18.149 1.00 84.69 83 ALA A CA 1
ATOM 626 C C . ALA A 1 83 ? -11.894 -9.239 -18.115 1.00 84.69 83 ALA A C 1
ATOM 628 O O . ALA A 1 83 ? -11.204 -8.373 -18.660 1.00 84.69 83 ALA A O 1
ATOM 629 N N . ASP A 1 84 ? -12.985 -8.918 -17.408 1.00 88.12 84 ASP A N 1
ATOM 630 C CA . ASP A 1 84 ? -13.405 -7.527 -17.198 1.00 88.12 84 ASP A CA 1
ATOM 631 C C . ASP A 1 84 ? -12.368 -6.744 -16.385 1.00 88.12 84 ASP A C 1
ATOM 633 O O . ASP A 1 84 ? -12.107 -5.568 -16.662 1.00 88.12 84 ASP A O 1
ATOM 637 N N . PHE A 1 85 ? -11.747 -7.381 -15.386 1.00 87.25 85 PHE A N 1
ATOM 638 C CA . PHE A 1 85 ? -10.638 -6.791 -14.640 1.00 87.25 85 PHE A CA 1
ATOM 639 C C . PHE A 1 85 ? -9.415 -6.553 -15.535 1.00 87.25 85 PHE A C 1
ATOM 641 O O . PHE A 1 85 ? -8.843 -5.468 -15.472 1.00 87.25 85 PHE A O 1
ATOM 648 N N . GLU A 1 86 ? -9.026 -7.490 -16.399 1.00 82.81 86 GLU A N 1
ATOM 649 C CA . GLU A 1 86 ? -7.887 -7.308 -17.311 1.00 82.81 86 GLU A CA 1
ATOM 650 C C . GLU A 1 86 ? -8.111 -6.153 -18.295 1.00 82.81 86 GLU A C 1
ATOM 652 O O . GLU A 1 86 ? -7.209 -5.336 -18.514 1.00 82.81 86 GLU A O 1
ATOM 657 N N . ALA A 1 87 ? -9.328 -6.039 -18.835 1.00 82.81 87 ALA A N 1
ATOM 658 C CA . ALA A 1 87 ? -9.705 -4.981 -19.766 1.00 82.81 87 ALA A CA 1
ATOM 659 C C . ALA A 1 87 ? -9.808 -3.605 -19.080 1.00 82.81 87 ALA A C 1
ATOM 661 O O . ALA A 1 87 ? -9.276 -2.601 -19.572 1.00 82.81 87 ALA A O 1
ATOM 662 N N . SER A 1 88 ? -10.486 -3.542 -17.930 1.00 86.25 88 SER A N 1
ATOM 663 C CA . SER A 1 88 ? -10.741 -2.287 -17.208 1.00 86.25 88 SER A CA 1
ATOM 664 C C . SER A 1 88 ? -9.577 -1.845 -16.320 1.00 86.25 88 SER A C 1
ATOM 666 O O . SER A 1 88 ? -9.439 -0.651 -16.035 1.00 86.25 88 SER A O 1
ATOM 668 N N . ARG A 1 89 ? -8.735 -2.793 -15.892 1.00 83.19 89 ARG A N 1
ATOM 669 C CA . ARG A 1 89 ? -7.674 -2.654 -14.879 1.00 83.19 89 ARG A CA 1
ATOM 670 C C . ARG A 1 89 ? -8.193 -2.168 -13.525 1.00 83.19 89 ARG A C 1
ATOM 672 O O . ARG A 1 89 ? -7.464 -1.530 -12.764 1.00 83.19 89 ARG A O 1
ATOM 679 N N . ARG A 1 90 ? -9.474 -2.406 -13.229 1.00 88.06 90 ARG A N 1
ATOM 680 C CA . ARG A 1 90 ? -10.143 -1.931 -12.014 1.00 88.06 90 ARG A CA 1
ATOM 681 C C . ARG A 1 90 ? -10.952 -3.050 -11.382 1.00 88.06 90 ARG A C 1
ATOM 683 O O . ARG A 1 90 ? -11.685 -3.761 -12.056 1.00 88.06 90 ARG A O 1
ATOM 690 N N . LEU A 1 91 ? -10.827 -3.175 -10.065 1.00 91.50 91 LEU A N 1
ATOM 691 C CA . LEU A 1 91 ? -11.691 -4.040 -9.268 1.00 91.50 91 LEU A CA 1
ATOM 692 C C . LEU A 1 91 ? -13.010 -3.315 -8.982 1.00 91.50 91 LEU A C 1
ATOM 694 O O . LEU A 1 91 ? -13.020 -2.099 -8.790 1.00 91.50 91 LEU A O 1
ATOM 698 N N . GLY A 1 92 ? -14.110 -4.066 -8.952 1.00 91.25 92 GLY A N 1
ATOM 699 C CA . GLY A 1 92 ? -15.455 -3.507 -8.797 1.00 91.25 92 GLY A CA 1
ATOM 700 C C . GLY A 1 92 ? -15.892 -3.330 -7.341 1.00 91.25 92 GLY A C 1
ATOM 701 O O . GLY A 1 92 ? -16.523 -2.335 -7.002 1.00 91.25 92 GLY A O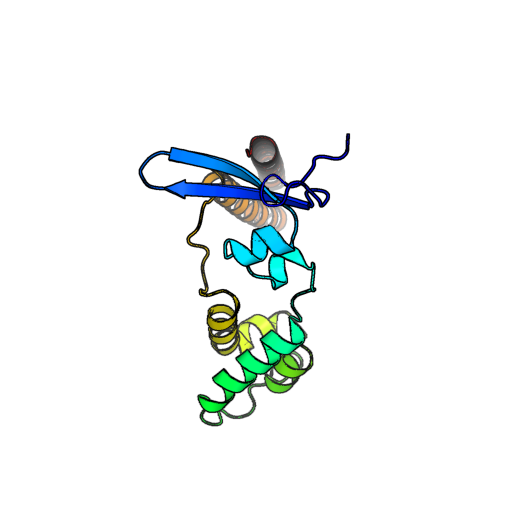 1
ATOM 702 N N . CYS A 1 93 ? -15.553 -4.276 -6.464 1.00 94.44 93 CYS A N 1
ATOM 703 C CA . CYS A 1 93 ? -15.918 -4.250 -5.046 1.00 94.44 93 CYS A CA 1
ATOM 704 C C . CYS A 1 93 ? -14.803 -4.867 -4.174 1.00 94.44 93 CYS A C 1
ATOM 706 O O . CYS A 1 93 ? -13.876 -5.481 -4.711 1.00 94.44 93 CYS A O 1
ATOM 708 N N . PRO A 1 94 ? -14.873 -4.765 -2.830 1.00 93.56 94 PRO A N 1
ATOM 709 C CA . PRO A 1 94 ? -13.855 -5.338 -1.943 1.00 93.56 94 PRO A CA 1
ATOM 710 C C . PRO A 1 94 ? -13.661 -6.854 -2.104 1.00 93.56 94 PRO A C 1
ATOM 712 O O . PRO A 1 94 ? -12.542 -7.350 -1.972 1.00 93.56 94 PRO A O 1
ATOM 715 N N . ARG A 1 95 ? -14.727 -7.596 -2.437 1.00 94.31 95 ARG A N 1
ATOM 716 C CA . ARG A 1 95 ? -14.667 -9.049 -2.646 1.00 94.31 95 ARG A CA 1
ATOM 717 C C . ARG A 1 95 ? -13.849 -9.439 -3.870 1.00 94.31 95 ARG A C 1
ATOM 719 O O . ARG A 1 95 ? -13.179 -10.465 -3.819 1.00 94.31 95 ARG A O 1
ATOM 726 N N . CYS A 1 96 ? -13.821 -8.601 -4.910 1.00 93.19 96 CYS A N 1
ATOM 727 C CA . CYS A 1 96 ? -13.015 -8.839 -6.110 1.00 93.19 96 CYS A CA 1
ATOM 728 C C . CYS A 1 96 ? -11.535 -9.075 -5.768 1.00 93.19 96 CYS A C 1
ATOM 730 O O . CYS A 1 96 ? -10.899 -9.921 -6.383 1.00 93.19 96 CYS A O 1
ATOM 732 N N . TYR A 1 97 ? -10.993 -8.379 -4.759 1.00 90.50 97 TYR A N 1
ATOM 733 C CA . TYR A 1 97 ? -9.595 -8.557 -4.349 1.00 90.50 97 TYR A CA 1
ATOM 734 C C . TYR A 1 97 ? -9.311 -9.977 -3.843 1.00 90.50 97 TYR A C 1
ATOM 736 O O . TYR A 1 97 ? -8.235 -10.518 -4.067 1.00 90.50 97 TYR A O 1
ATOM 744 N N . GLN A 1 98 ? -10.279 -10.583 -3.153 1.00 91.00 98 GLN A N 1
ATOM 745 C CA . GLN A 1 98 ? -10.159 -11.946 -2.643 1.00 91.00 98 GLN A CA 1
ATOM 746 C C . GLN A 1 98 ? -10.433 -12.967 -3.743 1.00 91.00 98 GLN A C 1
ATOM 748 O O . GLN A 1 98 ? -9.669 -13.916 -3.883 1.00 91.00 98 GLN A O 1
ATOM 753 N N . THR A 1 99 ? -11.484 -12.746 -4.543 1.00 90.81 99 THR A N 1
ATOM 754 C CA . THR A 1 99 ? -11.849 -13.627 -5.659 1.00 90.81 99 THR A CA 1
ATOM 755 C C . THR A 1 99 ? -10.685 -13.787 -6.631 1.00 90.81 99 THR A C 1
ATOM 757 O O . THR A 1 99 ? -10.349 -14.905 -6.991 1.00 90.81 99 THR A O 1
ATOM 760 N N . PHE A 1 100 ? -10.019 -12.693 -7.004 1.00 90.25 100 PHE A N 1
ATOM 761 C CA . PHE A 1 100 ? -8.951 -12.712 -8.006 1.00 90.25 100 PHE A CA 1
ATOM 762 C C . PHE A 1 100 ? -7.545 -12.790 -7.414 1.00 90.25 100 PHE A C 1
ATOM 764 O O . P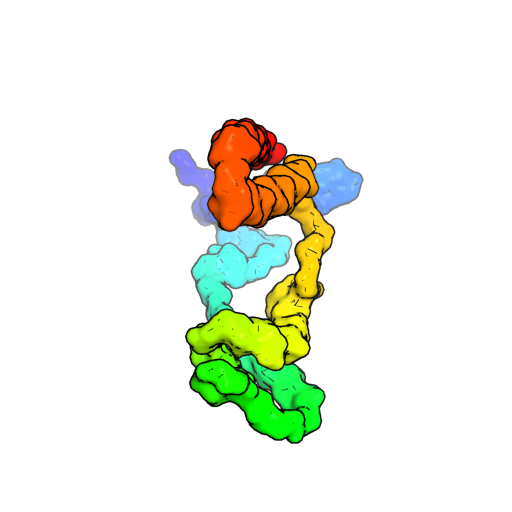HE A 1 100 ? -6.573 -12.601 -8.141 1.00 90.25 100 PHE A O 1
ATOM 771 N N . MET A 1 101 ? -7.399 -13.058 -6.112 1.00 88.00 101 MET A N 1
ATOM 772 C CA . MET A 1 101 ? -6.106 -12.980 -5.423 1.00 88.00 101 MET A CA 1
ATOM 773 C C . MET A 1 101 ? -5.026 -13.851 -6.082 1.00 88.00 101 MET A C 1
ATOM 775 O O . MET A 1 101 ? -3.890 -13.396 -6.225 1.00 88.00 101 MET A O 1
ATOM 779 N N . GLY A 1 102 ? -5.360 -15.077 -6.499 1.00 85.81 102 GLY A N 1
ATOM 780 C CA . GLY A 1 102 ? -4.406 -15.992 -7.137 1.00 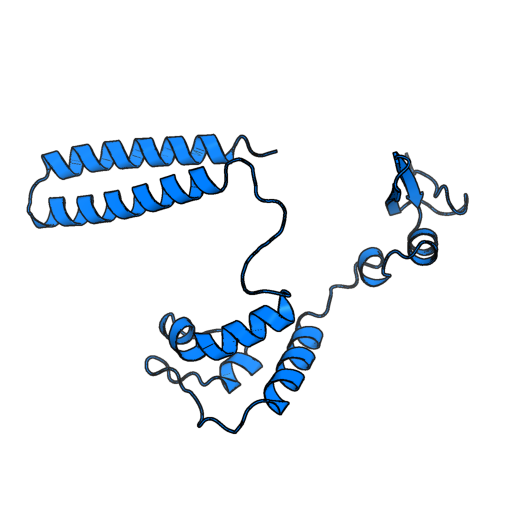85.81 102 GLY A CA 1
ATOM 781 C C . GLY A 1 102 ? -3.832 -15.424 -8.436 1.00 85.81 102 GLY A C 1
ATOM 782 O O . GLY A 1 102 ? -2.613 -15.300 -8.580 1.00 85.81 102 GLY A O 1
ATOM 783 N N . ASP A 1 103 ? -4.713 -14.994 -9.336 1.00 84.12 103 ASP A N 1
ATOM 784 C CA . ASP A 1 103 ? -4.337 -14.419 -10.626 1.00 84.12 103 ASP A CA 1
ATOM 785 C C . ASP A 1 103 ? -3.658 -13.049 -10.475 1.00 84.12 103 ASP A C 1
ATOM 787 O O . ASP A 1 103 ? -2.624 -12.781 -11.090 1.00 84.12 103 ASP A O 1
ATOM 791 N N . MET A 1 104 ? -4.169 -12.197 -9.580 1.00 85.56 104 MET A N 1
ATOM 792 C CA . MET A 1 104 ? -3.545 -10.916 -9.244 1.00 85.56 104 MET A CA 1
ATOM 793 C C . MET A 1 104 ? -2.127 -11.098 -8.699 1.00 85.56 104 MET A C 1
ATOM 795 O O . MET A 1 104 ? -1.243 -10.318 -9.038 1.00 85.56 104 MET A O 1
ATOM 799 N N . THR A 1 105 ? -1.876 -12.123 -7.881 1.00 85.81 105 THR A N 1
ATOM 800 C CA . THR A 1 105 ? -0.531 -12.383 -7.342 1.00 85.81 105 THR A CA 1
ATOM 801 C C . THR A 1 105 ? 0.458 -12.716 -8.458 1.00 85.81 105 THR A C 1
ATOM 803 O O . THR A 1 105 ? 1.590 -12.232 -8.432 1.00 85.81 105 THR A O 1
ATOM 806 N N . ARG A 1 106 ? 0.039 -13.499 -9.464 1.00 84.12 106 ARG A N 1
ATOM 807 C CA . ARG A 1 106 ? 0.866 -13.792 -10.649 1.00 84.12 106 ARG A CA 1
ATOM 808 C C . ARG A 1 106 ? 1.167 -12.517 -11.442 1.00 84.12 106 ARG A C 1
ATOM 810 O O . ARG A 1 106 ? 2.333 -12.233 -11.704 1.00 84.12 106 ARG A O 1
ATOM 817 N N . LEU A 1 107 ? 0.140 -11.711 -11.725 1.00 82.81 107 LEU A N 1
ATOM 818 C CA . LEU A 1 107 ? 0.281 -10.426 -12.423 1.00 82.81 107 LEU A CA 1
ATOM 819 C C . LEU A 1 107 ? 1.229 -9.462 -11.702 1.00 82.81 107 LEU A C 1
ATOM 821 O O . LEU A 1 107 ? 2.100 -8.858 -12.324 1.00 82.81 107 LEU A O 1
ATOM 825 N N . LEU A 1 108 ? 1.080 -9.327 -10.384 1.00 83.56 108 LEU A N 1
ATOM 826 C CA . LEU A 1 108 ? 1.921 -8.446 -9.577 1.00 83.56 108 LEU A CA 1
ATOM 827 C C . LEU A 1 108 ? 3.381 -8.900 -9.577 1.00 83.56 108 LEU A C 1
ATOM 829 O O . LEU A 1 108 ? 4.266 -8.052 -9.636 1.00 83.56 108 LEU A O 1
ATOM 833 N N . ARG A 1 109 ? 3.651 -10.210 -9.552 1.00 84.12 109 ARG A N 1
ATOM 834 C CA . ARG A 1 109 ? 5.024 -10.727 -9.639 1.00 84.12 109 ARG A CA 1
ATOM 835 C C . ARG A 1 109 ? 5.672 -10.418 -10.982 1.00 84.12 109 ARG A C 1
ATOM 837 O O . ARG A 1 109 ? 6.828 -10.012 -10.983 1.00 84.12 109 ARG A O 1
ATOM 844 N N . GLU A 1 110 ? 4.942 -10.553 -12.084 1.00 81.56 110 GLU A N 1
ATOM 845 C CA . GLU A 1 110 ? 5.468 -10.231 -13.416 1.00 81.56 110 GLU A CA 1
ATOM 846 C C . GLU A 1 110 ? 5.706 -8.718 -13.571 1.00 81.56 110 GLU A C 1
ATOM 848 O O . GLU A 1 110 ? 6.743 -8.291 -14.072 1.00 81.56 110 GLU A O 1
ATOM 853 N N . TYR A 1 111 ? 4.780 -7.886 -13.077 1.00 79.12 111 TYR A N 1
ATOM 854 C CA . TYR A 1 111 ? 4.872 -6.429 -13.207 1.00 79.12 111 TYR A CA 1
ATOM 855 C C . TYR A 1 111 ? 5.884 -5.787 -12.240 1.00 79.12 111 TYR A C 1
ATOM 857 O O . TYR A 1 111 ? 6.609 -4.867 -12.615 1.00 79.12 111 TYR A O 1
ATOM 865 N N . HIS A 1 112 ? 5.935 -6.237 -10.982 1.00 77.12 112 HIS A N 1
ATOM 866 C CA . HIS A 1 112 ? 6.772 -5.651 -9.925 1.00 77.12 112 HIS A CA 1
ATOM 867 C C . HIS A 1 112 ? 8.041 -6.460 -9.610 1.00 77.12 112 HIS A C 1
ATOM 869 O O . HIS A 1 112 ? 8.833 -6.038 -8.767 1.00 77.12 112 HIS A O 1
ATOM 875 N N . GLY A 1 113 ? 8.248 -7.618 -10.245 1.00 76.25 113 GLY A N 1
ATOM 876 C CA . GLY A 1 113 ? 9.377 -8.518 -9.974 1.00 76.25 113 GLY A CA 1
ATOM 877 C C . GLY A 1 113 ? 9.268 -9.295 -8.653 1.00 76.25 113 GLY A C 1
ATOM 878 O O . GLY A 1 113 ? 10.217 -9.965 -8.245 1.00 76.25 113 GLY A O 1
ATOM 879 N N . GLY A 1 114 ? 8.132 -9.198 -7.955 1.00 78.56 114 GLY A N 1
ATOM 880 C CA . GLY A 1 114 ? 7.880 -9.861 -6.679 1.00 78.56 114 GLY A CA 1
ATOM 881 C C . GLY A 1 114 ? 6.556 -9.436 -6.042 1.00 78.56 114 GLY A C 1
ATOM 882 O O . GLY A 1 114 ? 5.961 -8.432 -6.414 1.00 78.56 114 GLY A O 1
ATOM 883 N N . ASP A 1 115 ? 6.102 -10.204 -5.054 1.00 77.50 115 ASP A N 1
ATOM 884 C CA . ASP A 1 115 ? 4.917 -9.910 -4.229 1.00 77.50 115 ASP A CA 1
ATOM 885 C C . ASP A 1 115 ? 5.268 -9.183 -2.917 1.00 77.50 115 ASP A C 1
ATOM 887 O O . ASP A 1 115 ? 4.400 -8.859 -2.107 1.00 77.50 115 ASP A O 1
ATOM 891 N N . SER A 1 116 ? 6.559 -8.935 -2.698 1.00 77.06 116 SER A N 1
ATOM 892 C CA . SER A 1 116 ? 7.106 -8.365 -1.475 1.00 77.06 116 SER A CA 1
ATOM 893 C C . SER A 1 116 ? 8.321 -7.490 -1.777 1.00 77.06 116 SER A C 1
ATOM 895 O O . SER A 1 116 ? 9.191 -7.835 -2.578 1.00 77.06 116 SER A O 1
ATOM 897 N N . HIS A 1 117 ? 8.396 -6.334 -1.113 1.00 78.56 117 HIS A N 1
ATOM 898 C CA . HIS A 1 117 ? 9.533 -5.424 -1.238 1.00 78.56 117 HIS A CA 1
ATOM 899 C C . HIS A 1 117 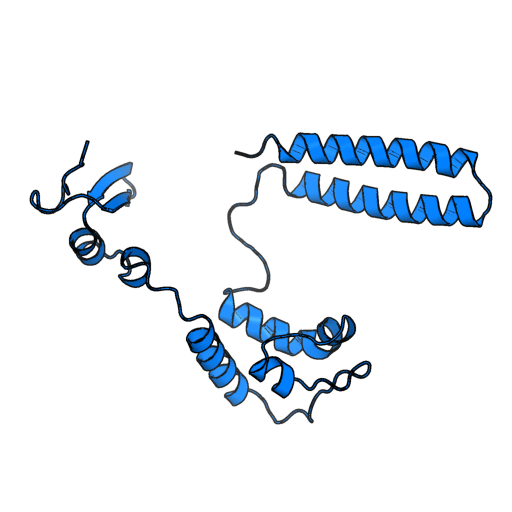? 10.757 -5.994 -0.516 1.00 78.56 117 HIS A C 1
ATOM 901 O O . HIS A 1 117 ? 10.710 -6.235 0.689 1.00 78.56 117 HIS A O 1
ATOM 907 N N . ARG A 1 118 ? 11.866 -6.170 -1.242 1.00 77.56 118 ARG A N 1
ATOM 908 C CA . ARG A 1 118 ? 13.150 -6.667 -0.703 1.00 77.56 118 ARG A CA 1
ATOM 909 C C . ARG A 1 118 ? 14.241 -5.591 -0.615 1.00 77.56 118 ARG A C 1
ATOM 911 O O . ARG A 1 118 ? 15.378 -5.897 -0.270 1.00 77.56 118 ARG A O 1
ATOM 918 N N . GLY A 1 119 ? 13.919 -4.346 -0.970 1.00 78.50 119 GLY A N 1
ATOM 919 C CA . GLY A 1 119 ? 14.875 -3.241 -1.021 1.00 78.50 119 GLY A CA 1
ATOM 920 C C . GLY A 1 119 ? 15.108 -2.555 0.326 1.00 78.50 119 GLY A C 1
ATOM 921 O O . GLY A 1 119 ? 14.714 -3.040 1.387 1.00 78.50 119 GLY A O 1
ATOM 922 N N . LYS A 1 120 ? 15.726 -1.367 0.275 1.00 80.06 120 LYS A N 1
ATOM 923 C CA . LYS A 1 120 ? 15.891 -0.512 1.458 1.00 80.06 120 LYS A CA 1
ATOM 924 C C . LYS A 1 120 ? 14.528 -0.240 2.090 1.00 80.06 120 LYS A C 1
ATOM 926 O O . LYS A 1 120 ? 13.579 0.137 1.402 1.00 80.06 120 LYS A O 1
ATOM 931 N N . MET A 1 121 ? 14.470 -0.415 3.402 1.00 76.88 121 MET A N 1
ATOM 932 C CA . MET A 1 121 ? 13.323 -0.072 4.226 1.00 76.88 121 MET A CA 1
ATOM 933 C C . MET A 1 121 ? 13.689 1.113 5.118 1.00 76.88 121 MET A C 1
ATOM 935 O O . MET A 1 121 ? 14.813 1.154 5.628 1.00 76.88 121 MET A O 1
ATOM 939 N N . PRO A 1 122 ? 12.774 2.072 5.334 1.00 83.69 122 PRO A N 1
ATOM 940 C CA . PRO A 1 122 ? 13.002 3.148 6.289 1.00 83.69 122 PRO A CA 1
ATOM 941 C C . PRO A 1 122 ? 13.351 2.585 7.671 1.00 83.69 122 PRO A C 1
ATOM 943 O O . PRO A 1 122 ? 12.728 1.618 8.116 1.00 83.69 122 PRO A O 1
ATOM 946 N N . ARG A 1 123 ? 14.292 3.219 8.384 1.00 83.94 123 ARG A N 1
ATOM 947 C CA . ARG A 1 123 ? 14.773 2.754 9.704 1.00 83.94 123 ARG A CA 1
ATOM 948 C C . ARG A 1 123 ? 13.639 2.450 10.691 1.00 83.94 123 ARG A C 1
ATOM 950 O O . ARG A 1 123 ? 13.692 1.467 11.419 1.00 83.94 123 ARG A O 1
ATOM 957 N N . ASN A 1 124 ? 12.587 3.268 10.679 1.00 86.12 124 ASN A N 1
ATOM 958 C CA . ASN A 1 124 ? 11.450 3.155 11.595 1.00 86.12 124 ASN A CA 1
ATOM 959 C C . ASN A 1 124 ? 10.265 2.351 11.032 1.00 86.12 124 ASN A C 1
ATOM 961 O O . ASN A 1 124 ? 9.197 2.352 11.642 1.00 86.12 124 ASN A O 1
ATOM 965 N N . PHE A 1 125 ? 10.406 1.678 9.883 1.00 86.19 125 PHE A N 1
ATOM 966 C CA . PHE A 1 125 ? 9.287 0.998 9.224 1.00 86.19 125 PHE A CA 1
ATOM 967 C C . PHE A 1 125 ? 8.616 -0.045 10.130 1.00 86.19 125 PHE A C 1
ATOM 969 O O . PHE A 1 125 ? 7.409 0.035 10.343 1.00 86.19 125 PHE A O 1
ATOM 976 N N . GLY A 1 126 ? 9.389 -0.957 10.732 1.00 87.69 126 GLY A N 1
ATOM 977 C CA . GLY A 1 126 ? 8.851 -1.982 11.639 1.00 87.69 126 GLY A CA 1
ATOM 978 C C . GLY A 1 126 ? 8.089 -1.377 12.821 1.00 87.69 126 GLY A C 1
ATOM 979 O O . GLY A 1 126 ? 6.926 -1.698 13.043 1.00 87.69 126 GLY A O 1
ATOM 980 N N . ARG A 1 127 ? 8.684 -0.381 13.491 1.00 90.75 127 ARG A N 1
ATOM 981 C CA . ARG A 1 127 ? 8.041 0.330 14.609 1.00 90.75 127 ARG A CA 1
ATOM 982 C C . ARG A 1 127 ? 6.735 1.018 14.207 1.00 90.75 127 ARG A C 1
ATOM 984 O O . ARG A 1 127 ? 5.778 1.013 14.976 1.00 90.75 127 ARG A O 1
ATOM 991 N N . ARG A 1 128 ? 6.674 1.607 13.007 1.00 92.56 128 ARG A N 1
ATOM 992 C CA . ARG A 1 128 ? 5.445 2.222 12.477 1.00 92.56 128 ARG A CA 1
ATOM 993 C C . ARG A 1 128 ? 4.359 1.175 12.225 1.00 92.56 128 ARG A C 1
ATOM 995 O O . ARG A 1 128 ? 3.194 1.447 12.503 1.00 92.56 128 ARG A O 1
ATOM 1002 N N . ILE A 1 129 ? 4.724 -0.002 11.714 1.00 92.75 129 ILE A N 1
ATOM 1003 C CA . ILE A 1 129 ? 3.789 -1.119 11.522 1.00 92.75 129 ILE A CA 1
ATOM 1004 C C . ILE A 1 129 ? 3.251 -1.618 12.867 1.00 92.75 129 ILE A C 1
ATOM 1006 O O . ILE A 1 129 ? 2.038 -1.776 13.002 1.00 92.75 129 ILE A O 1
ATOM 1010 N N . ASP A 1 130 ? 4.111 -1.790 13.869 1.00 94.44 130 ASP A N 1
ATOM 1011 C CA . ASP A 1 130 ? 3.696 -2.251 15.199 1.00 94.44 130 ASP A CA 1
ATOM 1012 C C . ASP A 1 130 ? 2.739 -1.269 15.878 1.00 94.44 130 ASP A C 1
ATOM 1014 O O . ASP A 1 130 ? 1.699 -1.674 16.398 1.00 94.44 130 ASP A O 1
ATOM 1018 N N . LEU A 1 131 ? 3.032 0.035 15.820 1.00 95.62 131 LEU A N 1
ATOM 1019 C CA . LEU A 1 131 ? 2.128 1.061 16.348 1.00 95.62 131 LEU A CA 1
ATOM 1020 C C . LEU A 1 131 ? 0.773 1.048 15.635 1.00 95.62 131 LEU A C 1
ATOM 1022 O O . LEU A 1 131 ? -0.258 1.078 16.301 1.00 95.62 131 LEU A O 1
ATOM 1026 N N . ARG A 1 132 ? 0.753 0.939 14.299 1.00 95.38 132 ARG A N 1
ATOM 1027 C CA . ARG A 1 132 ? -0.503 0.829 13.537 1.00 95.38 132 ARG A CA 1
ATOM 1028 C C . ARG A 1 132 ? -1.317 -0.396 13.949 1.00 95.38 132 ARG A C 1
ATOM 1030 O O . ARG A 1 132 ? -2.521 -0.271 14.142 1.00 95.38 132 ARG A O 1
ATOM 1037 N N . ARG A 1 133 ? -0.679 -1.560 14.117 1.00 96.12 133 ARG A N 1
ATOM 1038 C CA . ARG A 1 133 ? -1.358 -2.782 14.587 1.00 96.12 133 ARG A CA 1
ATOM 1039 C C . ARG A 1 133 ? -1.949 -2.598 15.983 1.00 96.12 133 ARG A C 1
ATOM 1041 O O . ARG A 1 133 ? -3.095 -2.973 16.205 1.00 96.12 133 ARG A O 1
ATOM 1048 N N . ARG A 1 134 ? -1.202 -1.979 16.902 1.00 96.56 134 ARG A N 1
ATOM 1049 C CA . ARG A 1 134 ? -1.695 -1.674 18.253 1.00 96.56 134 ARG A CA 1
ATOM 1050 C C . ARG A 1 134 ? -2.896 -0.731 18.225 1.00 96.56 134 ARG A C 1
ATOM 1052 O O . ARG A 1 134 ? -3.867 -1.005 18.916 1.00 96.56 134 ARG A O 1
ATOM 1059 N N . ILE A 1 135 ? -2.867 0.319 17.400 1.00 97.75 135 ILE A N 1
ATOM 1060 C CA . ILE A 1 135 ? -4.001 1.247 17.231 1.00 97.75 135 ILE A CA 1
ATOM 1061 C C . ILE A 1 135 ? -5.255 0.496 16.765 1.00 97.75 135 ILE A C 1
ATOM 1063 O O . ILE A 1 135 ? -6.327 0.706 17.327 1.00 97.75 135 ILE A O 1
ATOM 1067 N N . VAL A 1 136 ? -5.129 -0.412 15.787 1.00 97.44 136 VAL A N 1
ATOM 1068 C CA . VAL A 1 136 ? -6.256 -1.246 15.327 1.00 97.44 136 VAL A CA 1
ATOM 1069 C C . VAL A 1 136 ? -6.816 -2.095 16.472 1.00 97.44 136 VAL A C 1
ATOM 1071 O O . VAL A 1 136 ? -8.017 -2.047 16.720 1.00 97.44 136 VAL A O 1
ATOM 1074 N N . GLY A 1 137 ? -5.957 -2.787 17.227 1.00 97.38 137 GLY A N 1
ATOM 1075 C CA . GLY A 1 137 ? -6.404 -3.602 18.362 1.00 97.38 137 GLY A CA 1
ATOM 1076 C C . GLY A 1 137 ? -7.054 -2.785 19.488 1.00 97.38 137 GLY A C 1
ATOM 1077 O O . GLY A 1 137 ? -8.055 -3.203 20.065 1.00 97.38 137 GLY A O 1
ATOM 1078 N N . VAL A 1 138 ? -6.539 -1.589 19.796 1.00 97.62 138 VAL A N 1
ATOM 1079 C CA . VAL A 1 138 ? -7.166 -0.686 20.780 1.00 97.62 138 VAL A CA 1
ATOM 1080 C C . VAL A 1 138 ? -8.529 -0.202 20.278 1.00 97.62 138 VAL A C 1
ATOM 1082 O O . VAL A 1 138 ? -9.480 -0.162 21.055 1.00 97.62 138 VAL A O 1
ATOM 1085 N N . LYS A 1 139 ? -8.668 0.092 18.981 1.00 97.69 139 LYS A N 1
ATOM 1086 C CA . LYS A 1 139 ? -9.946 0.490 18.374 1.00 97.69 139 LYS A CA 1
ATOM 1087 C C . LYS A 1 139 ? -11.017 -0.596 18.510 1.00 97.69 139 LYS A C 1
ATOM 1089 O O . LYS A 1 139 ? -12.153 -0.279 18.857 1.00 97.69 139 LYS A O 1
ATOM 1094 N N . GLU A 1 140 ? -10.656 -1.857 18.291 1.00 97.75 140 GLU A N 1
ATOM 1095 C CA . GLU A 1 140 ? -11.551 -3.005 18.503 1.00 97.75 140 GLU A CA 1
ATOM 1096 C C . GLU A 1 140 ? -11.967 -3.124 19.979 1.00 97.75 140 GLU A C 1
ATOM 1098 O O . GLU A 1 140 ? -13.150 -3.272 20.286 1.00 97.75 140 GLU A O 1
ATOM 1103 N N . ARG A 1 141 ? -11.019 -2.958 20.913 1.00 97.62 141 ARG A N 1
ATOM 1104 C CA . ARG A 1 141 ? -11.304 -2.970 22.360 1.00 97.62 141 ARG A CA 1
ATOM 1105 C C . ARG A 1 141 ? -12.221 -1.825 22.795 1.00 97.62 141 ARG A C 1
ATOM 1107 O O . ARG A 1 141 ? -13.074 -2.039 23.651 1.00 97.62 141 ARG A O 1
ATOM 1114 N N . ILE A 1 142 ? -12.084 -0.633 22.206 1.00 97.88 142 ILE A N 1
ATOM 1115 C CA . ILE A 1 142 ? -13.000 0.494 22.454 1.00 97.88 142 ILE A CA 1
ATOM 1116 C C . ILE A 1 142 ? -14.421 0.111 22.037 1.00 97.88 142 ILE A C 1
ATOM 1118 O O . ILE A 1 142 ? -15.351 0.327 22.809 1.00 97.88 142 ILE A O 1
ATOM 1122 N N . GLN A 1 143 ? -14.597 -0.461 20.841 1.00 97.56 143 GLN A N 1
ATOM 1123 C CA . GLN A 1 143 ? -15.918 -0.875 20.355 1.00 97.56 143 GLN A CA 1
ATOM 1124 C C . GLN A 1 143 ? -16.559 -1.917 21.275 1.00 97.56 143 GLN A C 1
ATOM 1126 O O . GLN A 1 143 ? -17.737 -1.788 21.603 1.00 97.56 143 GLN A O 1
ATOM 1131 N N . LEU A 1 144 ? -15.774 -2.890 21.746 1.00 97.94 144 LEU A N 1
ATOM 1132 C CA . LEU A 1 144 ? -16.237 -3.888 22.707 1.00 97.94 144 LEU A CA 1
ATOM 1133 C C . LEU A 1 144 ? -16.647 -3.252 24.044 1.00 97.94 144 LEU A C 1
ATOM 1135 O O . LEU A 1 144 ? -17.743 -3.505 24.532 1.00 97.94 144 LEU A O 1
ATOM 1139 N N . ALA A 1 145 ? -15.803 -2.390 24.621 1.00 97.50 145 ALA A N 1
ATOM 1140 C CA . ALA A 1 145 ? -16.093 -1.722 25.891 1.00 97.50 145 ALA A CA 1
ATOM 1141 C C . ALA A 1 145 ? -17.342 -0.828 25.811 1.00 97.50 145 ALA A C 1
ATOM 1143 O O . ALA A 1 145 ? -18.127 -0.799 26.751 1.00 97.50 145 ALA A O 1
ATOM 1144 N N . VAL A 1 146 ? -17.556 -0.133 24.688 1.00 97.44 146 VAL A N 1
ATOM 1145 C CA . VAL A 1 146 ? -18.781 0.650 24.452 1.00 97.44 146 VAL A CA 1
ATOM 1146 C C . VAL A 1 146 ? -20.007 -0.257 24.338 1.00 97.44 146 VAL A C 1
ATOM 1148 O O . VAL A 1 146 ? -21.037 0.063 24.922 1.00 97.44 146 VAL A O 1
ATOM 1151 N N . GLY A 1 147 ? -19.902 -1.380 23.620 1.00 97.56 147 GLY A N 1
ATOM 1152 C CA . GLY A 1 147 ? -20.997 -2.345 23.479 1.00 97.56 147 GLY A CA 1
ATOM 1153 C C . GLY A 1 147 ? -21.400 -3.016 24.795 1.00 97.56 147 GLY A C 1
ATOM 1154 O O . GLY A 1 147 ? -22.560 -3.365 24.971 1.00 97.56 147 GLY A O 1
ATOM 1155 N N . GLU A 1 148 ? -20.460 -3.150 25.729 1.00 97.94 148 GLU A N 1
ATOM 1156 C CA . GLU A 1 148 ? -20.692 -3.673 27.081 1.00 97.94 148 GLU A CA 1
ATOM 1157 C C . GLU A 1 148 ? -20.944 -2.573 28.129 1.00 97.94 148 GLU A C 1
ATOM 1159 O O . GLU A 1 148 ? -20.887 -2.838 29.327 1.00 97.94 148 GLU A O 1
ATOM 1164 N N . GLU A 1 149 ? -21.166 -1.327 27.698 1.00 97.50 149 GLU A N 1
ATOM 1165 C CA . GLU A 1 149 ? -21.433 -0.171 28.571 1.00 97.50 149 GLU A CA 1
ATOM 1166 C C . GLU A 1 149 ? -20.313 0.139 29.594 1.00 97.50 149 GLU A C 1
ATOM 1168 O O . GLU A 1 149 ? -20.493 0.884 30.560 1.00 97.50 149 GLU A O 1
ATOM 1173 N N . ARG A 1 150 ? -19.093 -0.356 29.353 1.00 97.94 150 ARG A N 1
ATOM 1174 C CA . ARG A 1 150 ? -17.882 -0.079 30.142 1.00 97.94 150 ARG A CA 1
ATOM 1175 C C . ARG A 1 150 ? -17.257 1.260 29.736 1.00 97.94 150 ARG A C 1
ATOM 1177 O O . ARG A 1 150 ? -16.126 1.329 29.247 1.00 97.94 150 ARG A O 1
ATOM 1184 N N . PHE A 1 151 ? -17.987 2.357 29.935 1.00 96.31 151 PHE A N 1
ATOM 1185 C CA . PHE A 1 151 ? -17.604 3.682 29.423 1.00 96.31 151 PHE A CA 1
ATOM 1186 C C . PHE A 1 151 ? -16.291 4.234 30.001 1.00 96.31 151 PHE A C 1
ATOM 1188 O O . PHE A 1 151 ? -15.532 4.883 29.279 1.00 96.31 151 PHE A O 1
ATOM 1195 N N . GLU A 1 152 ? -15.977 3.950 31.266 1.00 97.50 152 GLU A N 1
ATOM 1196 C CA . GLU A 1 152 ? -14.697 4.349 31.873 1.00 97.50 152 GLU A CA 1
ATOM 1197 C C . GLU A 1 152 ? -13.503 3.632 31.232 1.00 97.50 152 GLU A C 1
ATOM 1199 O O . GLU A 1 152 ? -12.438 4.215 31.024 1.00 97.50 152 GLU A O 1
ATOM 1204 N N . GLU A 1 153 ? -13.667 2.355 30.887 1.00 96.38 153 GLU A N 1
ATOM 1205 C CA . GLU A 1 153 ? -12.651 1.601 30.158 1.00 96.38 153 GLU A CA 1
ATOM 1206 C C . GLU A 1 153 ? -12.504 2.122 28.728 1.00 96.38 153 GLU A C 1
ATOM 1208 O O . GLU A 1 153 ? -11.385 2.369 28.283 1.00 96.38 153 GLU A O 1
ATOM 1213 N N . ALA A 1 154 ? -13.616 2.392 28.040 1.00 97.50 154 ALA A N 1
ATOM 1214 C CA . ALA A 1 154 ? -13.593 3.007 26.717 1.00 97.50 154 ALA A CA 1
ATOM 1215 C C . ALA A 1 154 ? -12.902 4.386 26.722 1.00 97.50 154 ALA A C 1
ATOM 1217 O O . ALA A 1 154 ? -12.194 4.725 25.773 1.00 97.50 154 ALA A O 1
ATOM 1218 N N . ALA A 1 155 ? -13.068 5.185 27.782 1.00 97.69 155 ALA A N 1
ATOM 1219 C CA . ALA A 1 155 ? -12.346 6.445 27.950 1.00 97.69 155 ALA A CA 1
ATOM 1220 C C . ALA A 1 155 ? -10.830 6.221 28.068 1.00 97.69 155 ALA A C 1
ATOM 1222 O O . ALA A 1 155 ? -10.083 6.784 27.271 1.00 97.69 155 ALA A O 1
ATOM 1223 N N . ARG A 1 156 ? -10.392 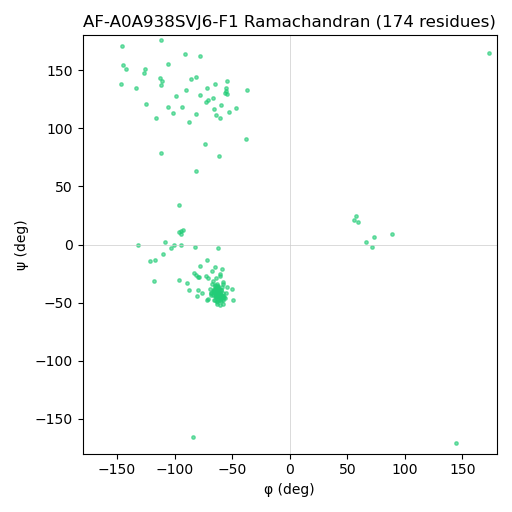5.319 28.958 1.00 98.12 156 ARG A N 1
ATOM 1224 C CA . ARG A 1 156 ? -8.966 4.970 29.116 1.00 98.12 156 ARG A CA 1
ATOM 1225 C C . ARG A 1 156 ? -8.335 4.454 27.821 1.00 98.12 156 ARG A C 1
ATOM 1227 O O . ARG A 1 156 ? -7.224 4.841 27.477 1.00 98.12 156 ARG A O 1
ATOM 1234 N N . LEU A 1 157 ? -9.053 3.612 27.078 1.00 97.88 157 LEU A N 1
ATOM 1235 C CA . LEU A 1 157 ? -8.582 3.079 25.798 1.00 97.88 157 LEU A CA 1
ATOM 1236 C C . LEU A 1 157 ? -8.481 4.156 24.707 1.00 97.88 157 LEU A C 1
ATOM 1238 O O . LEU A 1 157 ? -7.586 4.088 23.868 1.00 97.88 157 LEU A O 1
ATOM 1242 N N . ARG A 1 158 ? -9.365 5.164 24.705 1.00 97.50 158 ARG A N 1
ATOM 1243 C CA . ARG A 1 158 ? -9.249 6.311 23.785 1.00 97.50 158 ARG A CA 1
ATOM 1244 C C . ARG A 1 158 ? -7.998 7.136 24.064 1.00 97.50 158 ARG A C 1
ATOM 1246 O O . ARG A 1 158 ? -7.338 7.542 23.109 1.00 97.50 158 ARG A O 1
ATOM 1253 N N . ASP A 1 159 ? -7.666 7.351 25.334 1.00 98.00 159 ASP A N 1
ATOM 1254 C CA . ASP A 1 159 ? -6.436 8.050 25.712 1.00 98.00 159 ASP A CA 1
ATOM 1255 C C . ASP A 1 159 ? -5.198 7.244 25.283 1.00 98.00 159 ASP A C 1
ATOM 1257 O O . ASP A 1 159 ? -4.311 7.791 24.627 1.00 98.00 159 ASP A O 1
ATOM 1261 N N . GLU A 1 160 ? -5.193 5.922 25.506 1.00 97.31 160 GLU A N 1
ATOM 1262 C CA . GLU A 1 160 ? -4.132 5.027 25.012 1.00 97.31 160 GLU A CA 1
ATOM 1263 C C . GLU A 1 160 ? -3.981 5.105 23.481 1.00 97.31 160 GLU A C 1
ATOM 1265 O O . GLU A 1 160 ? -2.869 5.212 22.957 1.00 97.31 160 GLU A O 1
ATOM 1270 N N . MET A 1 161 ? -5.095 5.082 22.740 1.00 97.81 161 MET A N 1
ATOM 1271 C CA . MET A 1 161 ? -5.084 5.203 21.280 1.00 97.81 161 MET A CA 1
ATOM 1272 C C . MET A 1 161 ? -4.459 6.529 20.836 1.00 97.81 161 MET A C 1
ATOM 1274 O O . MET A 1 161 ? -3.630 6.541 19.924 1.00 97.81 161 MET A O 1
ATOM 1278 N N . ARG A 1 162 ? -4.809 7.633 21.506 1.00 97.81 162 ARG A N 1
ATOM 1279 C CA . ARG A 1 162 ? -4.282 8.967 21.205 1.00 97.81 162 ARG A CA 1
ATOM 1280 C C . ARG A 1 162 ? -2.769 9.039 21.416 1.00 97.81 162 ARG A C 1
ATOM 1282 O O . ARG A 1 162 ? -2.068 9.636 20.597 1.00 97.81 162 ARG A O 1
ATOM 1289 N N . ASP A 1 163 ? -2.251 8.408 22.465 1.00 97.50 163 ASP A N 1
ATOM 1290 C CA . ASP A 1 163 ? -0.809 8.343 22.723 1.00 97.50 163 ASP A CA 1
ATOM 1291 C C . ASP A 1 163 ? -0.070 7.530 21.649 1.00 97.50 163 ASP A C 1
ATOM 1293 O O . ASP A 1 163 ? 0.999 7.931 21.174 1.00 97.50 163 ASP A O 1
ATOM 1297 N N . LEU A 1 164 ? -0.657 6.414 21.204 1.00 97.19 164 LEU A N 1
ATOM 1298 C CA . LEU A 1 164 ? -0.112 5.607 20.108 1.00 97.19 164 LEU A CA 1
ATOM 1299 C C . LEU A 1 164 ? -0.103 6.369 18.776 1.00 97.19 164 LEU A C 1
ATOM 1301 O O . LEU A 1 164 ? 0.875 6.282 18.027 1.00 97.19 164 LEU A O 1
ATOM 1305 N N . GLU A 1 165 ? -1.156 7.132 18.483 1.00 96.44 165 GLU A N 1
ATOM 1306 C CA . GLU A 1 165 ? -1.242 7.986 17.294 1.00 96.44 165 GLU A CA 1
ATOM 1307 C C . GLU A 1 165 ? -0.183 9.095 17.315 1.00 96.44 165 GLU A C 1
ATOM 1309 O O . GLU A 1 165 ? 0.506 9.308 16.314 1.00 96.44 165 GLU A O 1
ATOM 1314 N N . GLN A 1 166 ? 0.027 9.744 18.465 1.00 96.19 166 GLN A N 1
ATOM 1315 C CA . GLN A 1 166 ? 1.096 10.733 18.628 1.00 96.19 166 GLN A CA 1
ATOM 1316 C C . GLN A 1 166 ? 2.483 10.111 18.442 1.00 96.19 166 GLN A C 1
ATOM 1318 O O . GLN A 1 166 ? 3.336 10.685 17.761 1.00 96.19 166 GLN A O 1
ATOM 1323 N N . ALA A 1 167 ? 2.724 8.929 19.014 1.00 94.06 167 ALA A N 1
ATOM 1324 C CA . ALA A 1 167 ? 3.979 8.210 18.825 1.00 94.06 167 ALA A CA 1
ATOM 1325 C C . ALA A 1 167 ? 4.214 7.859 17.346 1.00 94.06 167 ALA A C 1
ATOM 1327 O O . ALA A 1 167 ? 5.337 7.977 16.851 1.00 94.06 167 ALA A O 1
ATOM 1328 N N . LEU A 1 168 ? 3.161 7.469 16.620 1.00 94.19 168 LEU A N 1
ATOM 1329 C CA . LEU A 1 168 ? 3.235 7.169 15.193 1.00 94.19 168 LEU A CA 1
ATOM 1330 C C . LEU A 1 168 ? 3.543 8.419 14.356 1.00 94.19 168 LEU A C 1
ATOM 1332 O O . LEU A 1 168 ? 4.349 8.329 13.427 1.00 94.19 168 LEU A O 1
ATOM 1336 N N . ALA A 1 169 ? 2.945 9.565 14.693 1.00 92.12 169 ALA A N 1
ATOM 1337 C CA . ALA A 1 169 ? 3.205 10.844 14.032 1.00 92.12 169 ALA A CA 1
ATOM 1338 C C . ALA A 1 169 ? 4.670 11.282 14.199 1.00 92.12 169 ALA A C 1
ATOM 1340 O O . ALA A 1 169 ? 5.350 11.529 13.204 1.00 92.12 169 ALA A O 1
ATOM 1341 N N . ARG A 1 170 ? 5.208 11.229 15.426 1.00 90.69 170 ARG A N 1
ATOM 1342 C CA . ARG A 1 170 ? 6.621 11.557 15.710 1.00 90.69 170 ARG A CA 1
ATOM 1343 C C . ARG A 1 170 ? 7.606 10.695 14.909 1.00 90.69 170 ARG A C 1
ATOM 1345 O O . ARG A 1 170 ? 8.671 11.159 14.516 1.00 90.69 170 ARG A O 1
ATOM 1352 N N . LEU A 1 171 ? 7.266 9.431 14.640 1.00 86.00 171 LEU A N 1
ATOM 1353 C CA . LEU A 1 171 ? 8.098 8.538 13.820 1.00 86.00 171 LEU A CA 1
ATOM 1354 C C . LEU A 1 171 ? 7.988 8.785 12.312 1.00 86.00 171 LEU A C 1
ATOM 1356 O O . LEU A 1 171 ? 8.839 8.298 11.566 1.00 86.00 171 LEU A O 1
ATOM 1360 N N . ALA A 1 172 ? 6.941 9.470 11.852 1.00 76.50 172 ALA A N 1
ATOM 1361 C CA . ALA A 1 172 ? 6.779 9.824 10.447 1.00 76.50 172 ALA A CA 1
ATOM 1362 C C . ALA A 1 172 ? 7.641 11.036 10.053 1.00 76.50 172 ALA A C 1
ATOM 1364 O O . ALA A 1 172 ? 8.063 11.107 8.905 1.00 76.50 172 ALA A O 1
ATOM 1365 N N . GLU A 1 173 ? 7.933 11.930 11.000 1.00 71.69 173 GLU A N 1
ATOM 1366 C CA . GLU A 1 173 ? 8.697 13.168 10.780 1.00 71.69 173 GLU A CA 1
ATOM 1367 C C . GLU A 1 173 ? 10.224 12.952 10.759 1.00 71.69 173 GLU A C 1
ATOM 1369 O O . GLU A 1 173 ? 10.941 13.698 10.105 1.00 71.69 173 GLU A O 1
ATOM 1374 N N . GLY A 1 174 ? 10.742 11.909 11.421 1.00 59.94 174 GLY A N 1
ATOM 1375 C CA . GLY A 1 174 ? 12.187 11.644 11.551 1.00 59.94 174 GLY A CA 1
ATOM 1376 C C . GLY A 1 174 ? 12.781 10.651 10.541 1.00 59.94 174 GLY A C 1
ATOM 1377 O O . GLY A 1 174 ? 13.617 9.834 10.931 1.00 59.94 174 GLY A O 1
ATOM 1378 N N . GLY A 1 175 ? 12.292 10.619 9.298 1.00 50.66 175 GLY A N 1
ATOM 1379 C CA . GLY A 1 175 ? 12.670 9.614 8.295 1.00 50.66 175 GLY A CA 1
ATOM 1380 C C . GLY A 1 175 ? 13.481 10.155 7.115 1.00 50.66 175 GLY A C 1
ATOM 1381 O O . GLY A 1 175 ? 12.909 10.293 6.037 1.00 50.66 175 GLY A O 1
ATOM 1382 N N . GLU A 1 176 ? 14.786 10.371 7.303 1.00 38.50 176 GLU A N 1
ATOM 1383 C CA . GLU A 1 176 ? 15.803 10.418 6.229 1.00 38.50 176 GLU A CA 1
ATOM 1384 C C . GLU A 1 176 ? 16.660 9.138 6.226 1.00 38.50 176 GLU A C 1
ATOM 1386 O O . GLU A 1 176 ? 16.988 8.621 7.326 1.00 38.50 176 GLU A O 1
#